Protein AF-C3ZUY9-F1 (afdb_monomer_lite)

Secondary structure (DSSP, 8-state):
-TT---SSEEEEEETTEEEEEEPTTEETTTT-EE--GGGG---SSEEEEEETTEEEEEEPTTEESTTS-EEPPPPTT-EEETTEEEEEEEEEE-HHHHHHHHHHTT-EEPP--SHHHHHHHHHHHHTS--SS--EEEEEEEEETTEEEETT--------BPTT-S----SS-SS----EEEEESSSSTT-EEEE-TTS-EEEEEEEE-

Structure (mmCIF, N/CA/C/O backbone):
data_AF-C3ZUY9-F1
#
_entry.id   AF-C3ZUY9-F1
#
loop_
_atom_site.group_PDB
_atom_site.id
_atom_site.type_symbol
_atom_site.label_atom_id
_atom_site.label_alt_id
_atom_site.label_comp_id
_atom_site.label_asym_id
_atom_site.label_entity_id
_atom_site.label_seq_id
_atom_site.pdbx_PDB_ins_code
_atom_site.Cartn_x
_atom_site.Cartn_y
_atom_site.Cartn_z
_atom_site.occupancy
_atom_site.B_iso_or_equiv
_atom_site.auth_seq_id
_atom_site.auth_comp_id
_atom_site.auth_asym_id
_atom_site.auth_atom_id
_atom_site.pdbx_PDB_model_num
ATOM 1 N N . CYS A 1 1 ? -34.503 -1.588 47.953 1.00 90.50 1 CYS A N 1
ATOM 2 C CA . CYS A 1 1 ? -33.498 -2.469 47.314 1.00 90.50 1 CYS A CA 1
ATOM 3 C C . CYS A 1 1 ? -33.694 -3.975 47.521 1.00 90.50 1 CYS A C 1
ATOM 5 O O . CYS A 1 1 ? -33.141 -4.729 46.731 1.00 90.50 1 CYS A O 1
ATOM 7 N N . ALA A 1 2 ? -34.483 -4.447 48.500 1.00 90.06 2 ALA A N 1
ATOM 8 C CA . ALA A 1 2 ? -34.654 -5.886 48.776 1.00 90.06 2 ALA A CA 1
ATOM 9 C C . ALA A 1 2 ? -35.090 -6.743 47.562 1.00 90.06 2 ALA A C 1
ATOM 11 O O . ALA A 1 2 ? -34.698 -7.898 47.458 1.00 90.06 2 ALA A O 1
ATOM 12 N N . ARG A 1 3 ? -35.847 -6.167 46.614 1.00 92.88 3 ARG A N 1
ATOM 13 C CA . ARG A 1 3 ? -36.300 -6.841 45.380 1.00 92.88 3 ARG A CA 1
ATOM 14 C C . ARG A 1 3 ? -35.330 -6.749 44.189 1.00 92.88 3 ARG A C 1
ATOM 16 O O . ARG A 1 3 ? -35.722 -7.106 43.090 1.00 92.88 3 ARG A O 1
ATOM 23 N N . LYS A 1 4 ? -34.100 -6.251 44.385 1.00 93.69 4 LYS A N 1
ATOM 24 C CA . LYS A 1 4 ? -33.078 -6.056 43.330 1.00 93.69 4 LYS A CA 1
ATOM 25 C C . LYS A 1 4 ? -33.623 -5.371 42.050 1.00 93.69 4 LYS A C 1
ATOM 27 O O . LYS A 1 4 ? -33.529 -5.940 40.971 1.00 93.69 4 LYS A O 1
ATOM 32 N N . PRO A 1 5 ? -34.207 -4.161 42.156 1.00 94.62 5 PRO A N 1
ATOM 33 C CA . PRO A 1 5 ? -34.867 -3.510 41.020 1.00 94.62 5 PRO A CA 1
ATOM 34 C C . PRO A 1 5 ? -33.907 -2.991 39.934 1.00 94.62 5 PRO A C 1
ATOM 36 O O . PRO A 1 5 ? -34.344 -2.768 38.812 1.00 94.62 5 PRO A O 1
ATOM 39 N N . CYS A 1 6 ? -32.625 -2.780 40.252 1.00 96.94 6 CYS A N 1
ATOM 40 C CA . CYS A 1 6 ? -31.623 -2.306 39.297 1.00 96.94 6 CYS A CA 1
ATOM 41 C C . CYS A 1 6 ? -31.016 -3.496 38.545 1.00 96.94 6 CYS A C 1
ATOM 43 O O . CYS A 1 6 ? -30.492 -4.398 39.199 1.00 96.94 6 CYS A O 1
ATOM 45 N N . GLN A 1 7 ? -31.077 -3.489 37.211 1.00 96.06 7 GLN A N 1
ATOM 46 C CA . GLN A 1 7 ? -30.518 -4.557 36.373 1.00 96.06 7 GLN A CA 1
ATOM 47 C C . GLN A 1 7 ? -29.002 -4.399 36.202 1.00 96.06 7 GLN A C 1
ATOM 49 O O . GLN A 1 7 ? -28.256 -5.279 36.622 1.00 96.06 7 GLN A O 1
ATOM 54 N N . HIS A 1 8 ? -28.556 -3.250 35.685 1.00 96.00 8 HIS A N 1
ATOM 55 C CA . HIS A 1 8 ? -27.138 -2.920 35.483 1.00 96.00 8 HIS A CA 1
ATOM 56 C C . HIS A 1 8 ? -26.725 -1.718 36.336 1.00 96.00 8 HIS A C 1
ATOM 58 O O . HIS A 1 8 ? -26.476 -0.612 35.851 1.00 96.00 8 HIS A O 1
ATOM 64 N N . GLY A 1 9 ? -26.762 -1.884 37.659 1.00 95.88 9 GLY A N 1
ATOM 65 C CA . GLY A 1 9 ? -26.479 -0.778 38.563 1.00 95.88 9 GLY A CA 1
ATOM 66 C C . GLY A 1 9 ? -26.592 -1.106 40.041 1.00 95.88 9 GLY A C 1
ATOM 67 O O . GLY A 1 9 ? -27.169 -2.111 40.464 1.00 95.88 9 GLY A O 1
ATOM 68 N N . ARG A 1 10 ? -26.083 -0.188 40.861 1.00 97.06 10 ARG A N 1
ATOM 69 C CA . ARG A 1 10 ? -26.173 -0.279 42.316 1.00 97.06 10 ARG A CA 1
ATOM 70 C C . ARG A 1 10 ? -27.472 0.344 42.811 1.00 97.06 10 ARG A C 1
ATOM 72 O O . ARG A 1 10 ? -27.738 1.519 42.574 1.00 97.06 10 ARG A O 1
ATOM 79 N N . CYS A 1 11 ? -28.244 -0.425 43.574 1.00 96.81 11 CYS A N 1
ATOM 80 C CA . CYS A 1 11 ? -29.435 0.081 44.248 1.00 96.81 11 CYS A CA 1
ATOM 81 C C . CYS A 1 11 ? -29.082 0.818 45.546 1.00 96.81 11 CYS A C 1
ATOM 83 O O . CYS A 1 11 ? -28.326 0.306 46.375 1.00 96.81 11 CYS A O 1
ATOM 85 N N . VAL A 1 12 ? -29.694 1.983 45.753 1.00 96.12 12 VAL A N 1
ATOM 86 C CA . VAL A 1 12 ? -29.623 2.779 46.982 1.00 96.12 12 VAL A CA 1
ATOM 87 C C . VAL A 1 12 ? -31.044 2.984 47.513 1.00 96.12 12 VAL A C 1
ATOM 89 O O . VAL A 1 12 ? -31.928 3.404 46.766 1.00 96.12 12 VAL A O 1
ATOM 92 N N . ASN A 1 13 ? -31.294 2.649 48.785 1.00 95.94 13 ASN A N 1
ATOM 93 C CA . ASN A 1 13 ? -32.589 2.934 49.417 1.00 95.94 13 ASN A CA 1
ATOM 94 C C . ASN A 1 13 ? -32.729 4.449 49.619 1.00 95.94 13 ASN A C 1
ATOM 96 O O . ASN A 1 13 ? -31.761 5.111 49.987 1.00 95.94 13 ASN A O 1
ATOM 100 N N . GLN A 1 14 ? -33.927 4.975 49.397 1.00 93.44 14 GLN A N 1
ATOM 101 C CA . GLN A 1 14 ? -34.283 6.362 49.689 1.00 93.44 14 GLN A CA 1
ATOM 102 C C . GLN A 1 14 ? -35.563 6.379 50.526 1.00 93.44 14 GLN A C 1
ATOM 104 O O . GLN A 1 14 ? -36.309 5.395 50.519 1.00 93.44 14 GLN A O 1
ATOM 109 N N . ASP A 1 15 ? -35.836 7.478 51.226 1.00 91.69 15 ASP A N 1
ATOM 110 C CA . ASP A 1 15 ? -37.110 7.627 51.929 1.00 91.69 15 ASP A CA 1
ATOM 111 C C . ASP A 1 15 ? -38.268 7.529 50.932 1.00 91.69 15 ASP A C 1
ATOM 113 O O . ASP A 1 15 ? -38.326 8.245 49.934 1.00 91.69 15 ASP A O 1
ATOM 117 N N . GLY A 1 16 ? -39.157 6.565 51.170 1.00 87.94 16 GLY A N 1
ATOM 118 C CA . GLY A 1 16 ? -40.283 6.271 50.285 1.00 87.94 16 GLY A CA 1
ATOM 119 C C . GLY A 1 16 ? -39.934 5.529 48.987 1.00 87.94 16 GLY A C 1
ATOM 120 O O . GLY A 1 16 ? -40.825 5.338 48.162 1.00 87.94 16 GLY A O 1
ATOM 121 N N . GLY A 1 17 ? -38.693 5.068 48.775 1.00 92.81 17 GLY A N 1
ATOM 122 C CA . GLY A 1 17 ? -38.356 4.385 47.524 1.00 92.81 17 GLY A CA 1
ATOM 123 C C . GLY A 1 17 ? -36.919 3.888 47.372 1.00 92.81 17 GLY A C 1
ATOM 124 O O . GLY A 1 17 ? -36.267 3.405 48.300 1.00 92.81 17 GLY A O 1
ATOM 125 N N . TYR A 1 18 ? -36.438 3.930 46.133 1.00 94.88 18 TYR A N 1
ATOM 126 C CA . TYR A 1 18 ? -35.080 3.548 45.770 1.00 94.88 18 TYR A CA 1
ATOM 127 C C . TYR A 1 18 ? -34.599 4.376 44.586 1.00 94.88 18 TYR A C 1
ATOM 129 O O . TYR A 1 18 ? -35.391 4.867 43.784 1.00 94.88 18 TYR A O 1
ATOM 137 N N . ARG A 1 19 ? -33.280 4.453 44.448 1.00 95.75 19 ARG A N 1
ATOM 138 C CA . ARG A 1 19 ? -32.609 4.989 43.272 1.00 95.75 19 ARG A CA 1
ATOM 139 C C . ARG A 1 19 ? -31.572 3.988 42.791 1.00 95.75 19 ARG A C 1
ATOM 141 O O . ARG A 1 19 ? -30.865 3.393 43.605 1.00 95.75 19 ARG A O 1
ATOM 148 N N . CYS A 1 20 ? -31.470 3.827 41.480 1.00 97.44 20 CYS A N 1
ATOM 149 C CA . CYS A 1 20 ? -30.376 3.092 40.868 1.00 97.44 20 CYS A CA 1
ATOM 150 C C . CYS A 1 20 ? -29.268 4.059 40.437 1.00 97.44 20 CYS A C 1
ATOM 152 O O . CYS A 1 20 ? -29.533 5.096 39.828 1.00 97.44 20 CYS A O 1
ATOM 154 N N . THR A 1 21 ? -28.025 3.716 40.760 1.00 97.38 21 THR A N 1
ATOM 155 C CA . THR A 1 21 ? -26.832 4.310 40.154 1.00 97.38 21 THR A CA 1
ATOM 156 C C . THR A 1 21 ? -26.364 3.350 39.072 1.00 97.38 21 THR A C 1
ATOM 158 O O . THR A 1 21 ? -25.853 2.276 39.399 1.00 97.38 21 THR A O 1
ATOM 161 N N . CYS A 1 22 ? -26.603 3.702 37.811 1.00 97.62 22 CYS A N 1
ATOM 162 C CA . CYS A 1 22 ? -26.312 2.824 36.681 1.00 97.62 22 CYS A CA 1
ATOM 163 C C . CYS A 1 22 ? -24.814 2.642 36.463 1.00 97.62 22 CYS A C 1
ATOM 165 O O . CYS A 1 22 ? -24.019 3.556 36.698 1.00 97.62 22 CYS A O 1
ATOM 167 N N . GLU A 1 23 ? -24.447 1.441 36.032 1.00 97.44 23 GLU A N 1
ATOM 168 C CA . GLU A 1 23 ? -23.121 1.148 35.503 1.00 97.44 23 GLU A CA 1
ATOM 169 C C . GLU A 1 23 ? -22.887 1.936 34.199 1.00 97.44 23 GLU A C 1
ATOM 171 O O . GLU A 1 23 ? -23.852 2.347 33.543 1.00 97.44 23 GLU A O 1
ATOM 176 N N . PRO A 1 24 ? -21.623 2.187 33.807 1.00 95.94 24 PRO A N 1
ATOM 177 C CA . PRO A 1 24 ? -21.321 2.785 32.509 1.00 95.94 24 PRO A CA 1
ATOM 178 C C . PRO A 1 24 ? -22.004 2.019 31.368 1.00 95.94 24 PRO A C 1
ATOM 180 O O . PRO A 1 24 ? -22.027 0.792 31.383 1.00 95.94 24 PRO A O 1
ATOM 183 N N . GLY A 1 25 ? -22.561 2.750 30.401 1.00 96.06 25 GLY A N 1
ATOM 184 C CA . GLY A 1 25 ? -23.295 2.173 29.268 1.00 96.06 25 GLY A CA 1
ATOM 185 C C . GLY A 1 25 ? -24.787 1.933 29.519 1.00 96.06 25 GLY A C 1
ATOM 186 O O . GLY A 1 25 ? -25.509 1.606 28.589 1.00 96.06 25 GLY A O 1
ATOM 187 N N . TRP A 1 26 ? -25.292 2.166 30.738 1.00 97.88 26 TRP A N 1
ATOM 188 C CA . TRP A 1 26 ? -26.705 1.949 31.069 1.00 97.88 26 TRP A CA 1
ATOM 189 C C . TRP A 1 26 ? -27.402 3.210 31.573 1.00 97.88 26 TRP A C 1
ATOM 191 O O . TRP A 1 26 ? -26.819 4.068 32.238 1.00 97.88 26 TRP A O 1
ATOM 201 N N . THR A 1 27 ? -28.694 3.308 31.279 1.00 96.81 27 THR A N 1
ATOM 202 C CA . THR A 1 27 ? -29.556 4.425 31.663 1.00 96.81 27 THR A CA 1
ATOM 203 C C . THR A 1 27 ? -30.970 3.960 32.040 1.00 96.81 27 THR A C 1
ATOM 205 O O . THR A 1 27 ? -31.297 2.768 32.051 1.00 96.81 27 THR A O 1
ATOM 208 N N . GLY A 1 28 ? -31.816 4.920 32.407 1.00 96.38 28 GLY A N 1
ATOM 209 C CA . GLY A 1 28 ? -33.182 4.699 32.870 1.00 96.38 28 GLY A CA 1
ATOM 210 C C . GLY A 1 28 ? -33.280 4.443 34.376 1.00 96.38 28 GLY A C 1
ATOM 211 O O . GLY A 1 28 ? -32.291 4.212 35.069 1.00 96.38 28 GLY A O 1
ATOM 212 N N . GLN A 1 29 ? -34.508 4.473 34.901 1.00 95.38 29 GLN A N 1
ATOM 213 C CA . GLN A 1 29 ? -34.776 4.374 36.344 1.00 95.38 29 GLN A CA 1
ATOM 214 C C . GLN A 1 29 ? -34.228 3.084 36.981 1.00 95.38 29 GLN A C 1
ATOM 216 O O . GLN A 1 29 ? -33.766 3.112 38.120 1.00 95.38 29 GLN A O 1
ATOM 221 N N . ASN A 1 30 ? -34.258 1.980 36.229 1.00 96.94 30 ASN A N 1
ATOM 222 C CA . ASN A 1 30 ? -33.835 0.650 36.675 1.00 96.94 30 ASN A CA 1
ATOM 223 C C . ASN A 1 30 ? -32.517 0.191 36.038 1.00 96.94 30 ASN A C 1
ATOM 225 O O . ASN A 1 30 ? -32.136 -0.967 36.210 1.00 96.94 30 ASN A O 1
ATOM 229 N N . CYS A 1 31 ? -31.827 1.073 35.304 1.00 97.12 31 CYS A N 1
ATOM 230 C CA . CYS A 1 31 ? -30.613 0.737 34.554 1.00 97.12 31 CYS A CA 1
ATOM 231 C C . CYS A 1 31 ? -30.820 -0.459 33.614 1.00 97.12 31 CYS A C 1
ATOM 233 O O . CYS A 1 31 ? -30.038 -1.403 33.616 1.00 97.12 31 CYS A O 1
ATOM 235 N N . SER A 1 32 ? -31.943 -0.443 32.894 1.00 96.69 32 SER A N 1
ATOM 236 C CA . SER A 1 32 ? -32.363 -1.494 31.958 1.00 96.69 32 SER A CA 1
ATOM 237 C C . SER A 1 32 ? -32.329 -1.027 30.503 1.00 96.69 32 SER A C 1
ATOM 239 O O . SER A 1 32 ? -32.720 -1.770 29.611 1.00 96.69 32 SER A O 1
ATOM 241 N N . GLN A 1 33 ? -31.963 0.234 30.264 1.00 96.81 33 GLN A N 1
ATOM 242 C CA . GLN A 1 33 ? -31.868 0.811 28.930 1.00 96.81 33 GLN A CA 1
ATOM 243 C C . GLN A 1 33 ? -30.396 0.944 28.572 1.00 96.81 33 GLN A C 1
ATOM 245 O O . GLN A 1 33 ? -29.645 1.579 29.312 1.00 96.81 33 GLN A O 1
ATOM 250 N N . ASP A 1 34 ? -30.009 0.346 27.456 1.00 97.62 34 ASP A N 1
ATOM 251 C CA . ASP A 1 34 ? -28.679 0.503 26.884 1.00 97.62 34 ASP A CA 1
ATOM 252 C C . ASP A 1 34 ? -28.494 1.933 26.357 1.00 97.62 34 ASP A C 1
ATOM 254 O O . ASP A 1 34 ? -29.434 2.546 25.836 1.00 97.62 34 ASP A O 1
ATOM 258 N N . ILE A 1 35 ? -27.299 2.491 26.525 1.00 97.69 35 ILE A N 1
ATOM 259 C CA . ILE A 1 35 ? -26.937 3.771 25.920 1.00 97.69 35 ILE A CA 1
ATOM 260 C C . ILE A 1 35 ? -26.545 3.509 24.465 1.00 97.69 35 ILE A C 1
ATOM 262 O O . ILE A 1 35 ? -25.824 2.577 24.160 1.00 97.69 35 ILE A O 1
ATOM 266 N N . GLU A 1 36 ? -26.980 4.365 23.543 1.00 97.06 36 GLU A N 1
ATOM 267 C CA . GLU A 1 36 ? -26.520 4.293 22.154 1.00 97.06 36 GLU A CA 1
ATOM 268 C C . GLU A 1 36 ? -25.200 5.071 21.994 1.00 97.06 36 GLU A C 1
ATOM 270 O O . GLU A 1 36 ? -25.185 6.216 21.526 1.00 97.06 36 GLU A O 1
ATOM 275 N N . GLU A 1 37 ? -24.062 4.503 22.414 1.00 97.38 37 GLU A N 1
ATOM 276 C CA . GLU A 1 37 ? -22.770 5.200 22.343 1.00 97.38 37 GLU A CA 1
ATOM 277 C C . GLU A 1 37 ? -22.389 5.577 20.911 1.00 97.38 37 GLU A C 1
ATOM 279 O O . GLU A 1 37 ? -21.766 6.623 20.687 1.00 97.38 37 GLU A O 1
ATOM 284 N N . CYS A 1 38 ? -22.800 4.776 19.925 1.00 97.44 38 CYS A N 1
ATOM 285 C CA . CYS A 1 38 ? -22.515 5.060 18.522 1.00 97.44 38 CYS A CA 1
ATOM 286 C C . CYS A 1 38 ? -23.148 6.359 18.005 1.00 97.44 38 CYS A C 1
ATOM 288 O O . CYS A 1 38 ? -22.612 6.941 17.056 1.00 97.44 38 CYS A O 1
ATOM 290 N N . ALA A 1 39 ? -24.194 6.885 18.653 1.00 97.06 39 ALA A N 1
ATOM 291 C CA . ALA A 1 39 ? -24.783 8.179 18.303 1.00 97.06 39 ALA A CA 1
ATOM 292 C C . ALA A 1 39 ? -23.775 9.339 18.430 1.00 97.06 39 ALA A C 1
ATOM 294 O O . ALA A 1 39 ? -23.880 10.348 17.730 1.00 97.06 39 ALA A O 1
ATOM 295 N N . ARG A 1 40 ? -22.747 9.182 19.279 1.00 95.44 40 ARG A N 1
ATOM 296 C CA . ARG A 1 40 ? -21.670 10.169 19.469 1.00 95.44 40 ARG A CA 1
ATOM 297 C C . ARG A 1 40 ? -20.496 10.008 18.504 1.00 95.44 40 ARG A C 1
ATOM 299 O O . ARG A 1 40 ? -19.550 10.783 18.596 1.00 95.44 40 ARG A O 1
ATOM 306 N N . LYS A 1 41 ? -20.546 9.029 17.592 1.00 96.12 41 LYS A N 1
ATOM 307 C CA . LYS A 1 41 ? -19.475 8.709 16.630 1.00 96.12 41 LYS A CA 1
ATOM 308 C C . LYS A 1 41 ? -18.092 8.567 17.301 1.00 96.12 41 LYS A C 1
ATOM 310 O O . LYS A 1 41 ? -17.163 9.291 16.953 1.00 96.12 41 LYS A O 1
ATOM 315 N N . PRO A 1 42 ? -17.937 7.645 18.270 1.00 96.56 42 PRO A N 1
ATOM 316 C CA . PRO A 1 42 ? -16.701 7.525 19.046 1.00 96.56 42 PRO A CA 1
ATOM 317 C C . PRO A 1 42 ? -15.505 6.990 18.237 1.00 96.56 42 PRO A C 1
ATOM 319 O O . PRO A 1 42 ? -14.361 7.234 18.610 1.00 96.56 42 PRO A O 1
ATOM 322 N N . CYS A 1 43 ? -15.746 6.260 17.144 1.00 97.62 43 CYS A N 1
ATOM 323 C CA . CYS A 1 43 ? -14.697 5.714 16.282 1.00 97.62 43 CYS A CA 1
ATOM 324 C C . CYS A 1 43 ? -14.164 6.786 15.322 1.00 97.62 43 CYS A C 1
ATOM 326 O O . CYS A 1 43 ? -14.951 7.397 14.604 1.00 97.62 43 CYS A O 1
ATOM 328 N N . GLN A 1 44 ? -12.843 6.975 15.269 1.00 96.19 44 GLN A N 1
ATOM 329 C CA . GLN A 1 44 ? -12.216 7.970 14.388 1.00 96.19 44 GLN A CA 1
ATOM 330 C C . GLN A 1 44 ? -12.080 7.469 12.944 1.00 96.19 44 GLN A C 1
ATOM 332 O O . GLN A 1 44 ? -12.579 8.111 12.027 1.00 96.19 44 GLN A O 1
ATOM 337 N N . HIS A 1 45 ? -11.447 6.307 12.754 1.00 95.06 45 HIS A N 1
ATOM 338 C CA . HIS A 1 45 ? -11.222 5.682 11.441 1.00 95.06 45 HIS A CA 1
ATOM 339 C C . HIS A 1 45 ? -11.817 4.272 11.417 1.00 95.06 45 HIS A C 1
ATOM 341 O O . HIS A 1 45 ? -11.109 3.259 11.417 1.00 95.06 45 HIS A O 1
ATOM 347 N N . GLY A 1 46 ? -13.139 4.187 11.537 1.00 96.00 46 GLY A N 1
ATOM 348 C CA . GLY A 1 46 ? -13.820 2.906 11.661 1.00 96.00 46 GLY A CA 1
ATOM 349 C C . GLY A 1 46 ? -15.326 3.012 11.814 1.00 96.00 46 GLY A C 1
ATOM 350 O O . GLY A 1 46 ? -15.889 4.072 12.081 1.00 96.00 46 GLY A O 1
ATOM 351 N N . ARG A 1 47 ? -15.982 1.858 11.699 1.00 97.44 47 ARG A N 1
ATOM 352 C CA . ARG A 1 47 ? -17.424 1.719 11.902 1.00 97.44 47 ARG A CA 1
ATOM 353 C C . ARG A 1 47 ? -17.727 1.393 13.360 1.00 97.44 47 ARG A C 1
ATOM 355 O O . ARG A 1 47 ? -17.220 0.402 13.886 1.00 97.44 47 ARG A O 1
ATOM 362 N N . CYS A 1 48 ? -18.592 2.186 13.984 1.00 97.94 48 CYS A N 1
ATOM 363 C CA . CYS A 1 48 ? -19.108 1.901 15.321 1.00 97.94 48 CYS A CA 1
ATOM 364 C C . CYS A 1 48 ? -20.203 0.831 15.274 1.00 97.94 48 CYS A C 1
ATOM 366 O O . CYS A 1 48 ? -21.046 0.839 14.374 1.00 97.94 48 CYS A O 1
ATOM 368 N N . VAL A 1 49 ? -20.193 -0.078 16.245 1.00 97.62 49 VAL A N 1
ATOM 369 C CA . VAL A 1 49 ? -21.258 -1.056 16.478 1.00 97.62 49 VAL A CA 1
ATOM 370 C C . VAL A 1 49 ? -21.652 -0.996 17.952 1.00 97.62 49 VAL A C 1
ATOM 372 O O . VAL A 1 49 ? -20.818 -1.297 18.809 1.00 97.62 49 VAL A O 1
ATOM 375 N N . ASN A 1 50 ? -22.908 -0.629 18.227 1.00 96.94 50 ASN A N 1
ATOM 376 C CA . ASN A 1 50 ? -23.453 -0.603 19.587 1.00 96.94 50 ASN A CA 1
ATOM 377 C C . ASN A 1 50 ? -23.554 -2.025 20.135 1.00 96.94 50 ASN A C 1
ATOM 379 O O . ASN A 1 50 ? -23.815 -2.974 19.381 1.00 96.94 50 ASN A O 1
ATOM 383 N N . LYS A 1 51 ? -23.322 -2.170 21.432 1.00 96.56 51 LYS A N 1
ATOM 384 C CA . LYS A 1 51 ? -23.389 -3.421 22.181 1.00 96.56 51 LYS A CA 1
ATOM 385 C C . LYS A 1 51 ? -24.005 -3.124 23.541 1.00 96.56 51 LYS A C 1
ATOM 387 O O . LYS A 1 51 ? -23.790 -2.053 24.072 1.00 96.56 51 LYS A O 1
ATOM 392 N N . ASP A 1 52 ? -24.683 -4.096 24.129 1.00 95.38 52 ASP A N 1
ATOM 393 C CA . ASP A 1 52 ? -25.235 -3.920 25.471 1.00 95.38 52 ASP A CA 1
ATOM 394 C C . ASP A 1 52 ? -24.128 -3.520 26.468 1.00 95.38 52 ASP A C 1
ATOM 396 O O . ASP A 1 52 ? -23.145 -4.247 26.661 1.00 95.38 52 ASP A O 1
ATOM 400 N N . GLY A 1 53 ? -24.280 -2.347 27.078 1.00 92.94 53 GLY A N 1
ATOM 401 C CA . GLY A 1 53 ? -23.333 -1.726 27.997 1.00 92.94 53 GLY A CA 1
ATOM 402 C C . GLY A 1 53 ? -22.113 -1.073 27.338 1.00 92.94 53 GLY A C 1
ATOM 403 O O . GLY A 1 53 ? -21.141 -0.791 28.046 1.00 92.94 53 GLY A O 1
ATOM 404 N N . GLY A 1 54 ? -22.097 -0.861 26.016 1.00 95.94 54 GLY A N 1
ATOM 405 C CA . GLY A 1 54 ? -20.985 -0.187 25.350 1.00 95.94 54 GLY A CA 1
ATOM 406 C C . GLY A 1 54 ? -20.946 -0.269 23.820 1.00 95.94 54 GLY A C 1
ATOM 407 O O . GLY A 1 54 ? -21.925 -0.405 23.100 1.00 95.94 54 GLY A O 1
ATOM 408 N N . TYR A 1 55 ? -19.738 -0.201 23.262 1.00 97.12 55 TYR A N 1
ATOM 409 C CA . TYR A 1 55 ? -19.556 -0.238 21.812 1.00 97.12 55 TYR A CA 1
ATOM 410 C C . TYR A 1 55 ? -18.232 -0.874 21.417 1.00 97.12 55 TYR A C 1
ATOM 412 O O . TYR A 1 55 ? -17.273 -0.927 22.191 1.00 97.12 55 TYR A O 1
ATOM 420 N N . ILE A 1 56 ? -18.169 -1.314 20.163 1.00 97.44 56 ILE A N 1
ATOM 421 C CA . ILE A 1 56 ? -16.926 -1.726 19.517 1.00 97.44 56 ILE A CA 1
ATOM 422 C C . ILE A 1 56 ? -16.717 -0.930 18.231 1.00 97.44 56 ILE A C 1
ATOM 424 O O . ILE A 1 56 ? -17.656 -0.686 17.469 1.00 97.44 56 ILE A O 1
ATOM 428 N N . CYS A 1 57 ? -15.470 -0.555 17.965 1.00 98.00 57 CYS A N 1
ATOM 429 C CA . CYS A 1 57 ? -15.076 0.016 16.686 1.00 98.00 57 CYS A CA 1
ATOM 430 C C . CYS A 1 57 ? -14.464 -1.064 15.794 1.00 98.00 57 CYS A C 1
ATOM 432 O O . CYS A 1 57 ? -13.509 -1.739 16.172 1.00 98.00 57 CYS A O 1
ATOM 434 N N . THR A 1 58 ? -14.999 -1.206 14.584 1.00 97.12 58 THR A N 1
ATOM 435 C CA . THR A 1 58 ? -14.370 -1.988 13.515 1.00 97.12 58 THR A CA 1
ATOM 436 C C . THR A 1 58 ? -13.500 -1.044 12.694 1.00 97.12 58 THR A C 1
ATOM 438 O O . THR A 1 58 ? -14.031 -0.240 11.928 1.00 97.12 58 THR A O 1
ATOM 441 N N . CYS A 1 59 ? -12.183 -1.098 12.893 1.00 95.88 59 CYS A N 1
ATOM 442 C CA . CYS A 1 59 ? -11.261 -0.159 12.258 1.00 95.88 59 CYS A CA 1
ATOM 443 C C . CYS A 1 59 ? -11.131 -0.378 10.754 1.00 95.88 59 CYS A C 1
ATOM 445 O O . CYS A 1 59 ? -11.108 -1.512 10.273 1.00 95.88 59 CYS A O 1
ATOM 447 N N . GLU A 1 60 ? -11.004 0.728 10.029 1.00 94.25 60 GLU A N 1
ATOM 448 C CA . GLU A 1 60 ? -10.625 0.731 8.623 1.00 94.25 60 GLU A CA 1
ATOM 449 C C . GLU A 1 60 ? -9.208 0.156 8.437 1.00 94.25 60 GLU A C 1
ATOM 451 O O . GLU A 1 60 ? -8.390 0.178 9.370 1.00 94.25 60 GLU A O 1
ATOM 456 N N . PRO A 1 61 ? -8.876 -0.357 7.235 1.00 89.31 61 PRO A N 1
ATOM 457 C CA . PRO A 1 61 ? -7.522 -0.805 6.931 1.00 89.31 61 PRO A CA 1
ATOM 458 C C . PRO A 1 61 ? -6.482 0.271 7.272 1.00 89.31 61 PRO A C 1
ATOM 460 O O . PRO A 1 61 ? -6.689 1.452 7.006 1.00 89.31 61 PRO A O 1
ATOM 463 N N . GLY A 1 62 ? -5.358 -0.133 7.868 1.00 88.56 62 GLY A N 1
ATOM 464 C CA . GLY A 1 62 ? -4.302 0.794 8.295 1.00 88.56 62 GLY A CA 1
ATOM 465 C C . GLY A 1 62 ? -4.503 1.447 9.672 1.00 88.56 62 GLY A C 1
ATOM 466 O O . GLY A 1 62 ? -3.592 2.154 10.120 1.00 88.56 62 GLY A O 1
ATOM 467 N N . TRP A 1 63 ? -5.611 1.168 10.373 1.00 92.62 63 TRP A N 1
ATOM 468 C CA . TRP A 1 63 ? -5.911 1.684 11.718 1.00 92.62 63 TRP A CA 1
ATOM 469 C C . TRP A 1 63 ? -6.139 0.576 12.761 1.00 92.62 63 TRP A C 1
ATOM 471 O O . TRP A 1 63 ? -6.434 -0.581 12.446 1.00 92.62 63 TRP A O 1
ATOM 481 N N . THR A 1 64 ? -5.914 0.915 14.029 1.00 93.38 64 THR A N 1
ATOM 482 C CA . THR A 1 64 ? -6.042 0.035 15.197 1.00 93.38 64 THR A CA 1
ATOM 483 C C . THR A 1 64 ? -6.330 0.842 16.472 1.00 93.38 64 THR A C 1
ATOM 485 O O . THR A 1 64 ? -6.403 2.075 16.453 1.00 93.38 64 THR A O 1
ATOM 488 N N . GLY A 1 65 ? -6.501 0.139 17.590 1.00 94.81 65 GLY A N 1
ATOM 489 C CA . GLY A 1 65 ? -6.879 0.694 18.887 1.00 94.81 65 GLY A CA 1
ATOM 490 C C . GLY A 1 65 ? -8.394 0.713 19.099 1.00 94.81 65 GLY A C 1
ATOM 491 O O . GLY A 1 65 ? -9.170 0.577 18.157 1.00 94.81 65 GLY A O 1
ATOM 492 N N . GLN A 1 66 ? -8.819 0.901 20.351 1.00 94.94 66 GLN A N 1
ATOM 493 C CA . GLN A 1 66 ? -10.227 0.785 20.763 1.00 94.94 66 GLN A CA 1
ATOM 494 C C . GLN A 1 66 ? -11.174 1.712 19.986 1.00 94.94 66 GLN A C 1
ATOM 496 O O . GLN A 1 66 ? -12.306 1.333 19.706 1.00 94.94 66 GLN A O 1
ATOM 501 N N . ILE A 1 67 ? -10.696 2.902 19.616 1.00 96.38 67 ILE A N 1
ATOM 502 C CA . ILE A 1 67 ? -11.453 3.904 18.851 1.00 96.38 67 ILE A CA 1
ATOM 503 C C . ILE A 1 67 ? -10.875 4.155 17.451 1.00 96.38 67 ILE A C 1
ATOM 505 O O . ILE A 1 67 ? -11.215 5.145 16.807 1.00 96.38 67 ILE A O 1
ATOM 509 N N . CYS A 1 68 ? -9.984 3.278 16.976 1.00 96.12 68 CYS A N 1
ATOM 510 C CA . CYS A 1 68 ? -9.333 3.394 15.667 1.00 96.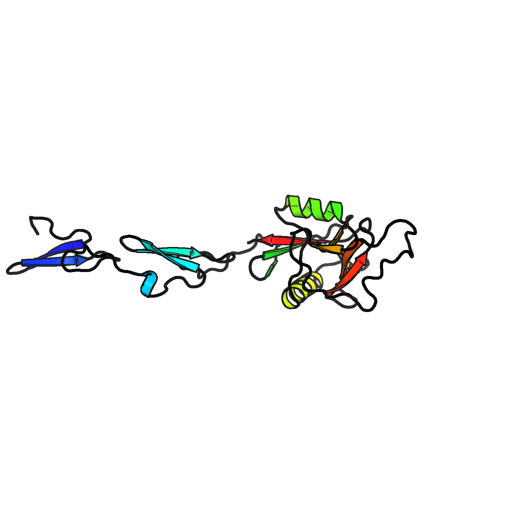12 68 CYS A CA 1
ATOM 511 C C . CYS A 1 68 ? -8.546 4.703 15.472 1.00 96.12 68 CYS A C 1
ATOM 513 O O . CYS A 1 68 ? -8.557 5.301 14.397 1.00 96.12 68 CYS A O 1
ATOM 515 N N . SER A 1 69 ? -7.873 5.163 16.529 1.00 94.94 69 SER A N 1
ATOM 516 C CA . SER A 1 69 ? -7.046 6.378 16.523 1.00 94.94 69 SER A CA 1
ATOM 517 C C . SER A 1 69 ? -5.566 6.107 16.247 1.00 94.94 69 SER A C 1
ATOM 519 O O . SER A 1 69 ? -4.796 7.039 16.031 1.00 94.94 69 SER A O 1
ATOM 521 N N . GLN A 1 70 ? -5.139 4.841 16.259 1.00 91.31 70 GLN A N 1
ATOM 522 C CA . GLN A 1 70 ? -3.738 4.474 16.086 1.00 91.31 70 GLN A CA 1
ATOM 523 C C . GLN A 1 70 ? -3.500 3.951 14.679 1.00 91.31 70 GLN A C 1
ATOM 525 O O . GLN A 1 70 ? -4.125 2.991 14.236 1.00 91.31 70 GLN A O 1
ATOM 530 N N . ALA A 1 71 ? -2.554 4.556 13.978 1.00 87.31 71 ALA A N 1
ATOM 531 C CA . ALA A 1 71 ? -2.148 4.093 12.667 1.00 87.31 71 ALA A CA 1
ATOM 532 C C . ALA A 1 71 ? -1.330 2.788 12.829 1.00 87.31 71 ALA A C 1
ATOM 534 O O . ALA A 1 71 ? -0.334 2.764 13.556 1.00 87.31 71 ALA A O 1
ATOM 535 N N . ARG A 1 72 ? -1.727 1.693 12.163 1.00 89.62 72 ARG A N 1
ATOM 536 C CA . ARG A 1 72 ? -0.985 0.416 12.183 1.00 89.62 72 ARG A CA 1
ATOM 537 C C . ARG A 1 72 ? 0.419 0.572 11.583 1.00 89.62 72 ARG A C 1
ATOM 539 O O . ARG A 1 72 ? 0.607 1.265 10.590 1.00 89.62 72 ARG A O 1
ATOM 546 N N . GLN A 1 73 ? 1.418 -0.075 12.161 1.00 90.88 73 GLN A N 1
ATOM 547 C CA . GLN A 1 73 ? 2.811 0.128 11.756 1.00 90.88 73 GLN A CA 1
ATOM 548 C C . GLN A 1 73 ? 3.323 -1.005 10.870 1.00 90.88 73 GLN A C 1
ATOM 550 O O . GLN A 1 73 ? 2.911 -2.155 11.010 1.00 90.88 73 GLN A O 1
ATOM 555 N N . CYS A 1 74 ? 4.246 -0.672 9.971 1.00 93.88 74 CYS A N 1
ATOM 556 C CA . CYS A 1 74 ? 4.947 -1.662 9.165 1.00 93.88 74 CYS A CA 1
ATOM 557 C C . CYS A 1 74 ? 6.018 -2.394 9.985 1.00 93.88 74 CYS A C 1
ATOM 559 O O . CYS A 1 74 ? 6.552 -1.868 10.961 1.00 93.88 74 CYS A O 1
ATOM 561 N N . GLN A 1 75 ? 6.365 -3.612 9.560 1.00 92.56 75 GLN A N 1
ATOM 562 C CA . GLN A 1 75 ? 7.511 -4.339 10.113 1.00 92.56 75 GLN A CA 1
ATOM 563 C C . GLN A 1 75 ? 8.808 -3.535 9.929 1.00 92.56 75 GLN A C 1
ATOM 565 O O . GLN A 1 75 ? 8.946 -2.772 8.972 1.00 92.56 75 GLN A O 1
ATOM 570 N N . SER A 1 76 ? 9.788 -3.751 10.811 1.00 92.19 76 SER A N 1
ATOM 571 C CA . SER A 1 76 ? 11.086 -3.070 10.728 1.00 92.19 76 SER A CA 1
ATOM 572 C C . SER A 1 76 ? 11.713 -3.195 9.329 1.00 92.19 76 SER A C 1
ATOM 574 O O . SER A 1 76 ? 11.728 -4.269 8.719 1.00 92.19 76 SER A O 1
ATOM 576 N N . GLY A 1 77 ? 12.208 -2.073 8.803 1.00 90.94 77 GLY A N 1
ATOM 577 C CA . GLY A 1 77 ? 12.803 -1.980 7.469 1.00 90.94 77 GLY A CA 1
ATOM 578 C C . GLY A 1 77 ? 11.813 -1.814 6.308 1.00 90.94 77 GLY A C 1
ATOM 579 O O . GLY A 1 77 ? 12.266 -1.770 5.166 1.00 90.94 77 GLY A O 1
ATOM 580 N N . TRP A 1 78 ? 10.508 -1.707 6.574 1.00 95.12 78 TRP A N 1
ATOM 581 C CA . TRP A 1 78 ? 9.485 -1.346 5.588 1.00 95.12 78 TRP A CA 1
ATOM 582 C C . TRP A 1 78 ? 9.007 0.095 5.815 1.00 95.12 78 TRP A C 1
ATOM 584 O O . TRP A 1 78 ? 8.731 0.490 6.946 1.00 95.12 78 TRP A O 1
ATOM 594 N N . GLY A 1 79 ? 8.891 0.876 4.743 1.00 94.25 79 GLY A N 1
ATOM 595 C CA . GLY A 1 79 ? 8.311 2.218 4.768 1.00 94.25 79 GLY A CA 1
ATOM 596 C C . GLY A 1 79 ? 6.792 2.163 4.631 1.00 94.25 79 GLY A C 1
ATOM 597 O O . GLY A 1 79 ? 6.276 1.414 3.803 1.00 94.25 79 GLY A O 1
ATOM 598 N N . ARG A 1 80 ? 6.071 2.953 5.428 1.00 94.06 80 ARG A N 1
ATOM 599 C CA . ARG A 1 80 ? 4.613 3.069 5.337 1.00 94.06 80 ARG A CA 1
ATOM 600 C C . ARG A 1 80 ? 4.222 4.162 4.344 1.00 94.06 80 ARG A C 1
ATOM 602 O O . ARG A 1 80 ? 4.712 5.281 4.454 1.00 94.06 80 ARG A O 1
ATOM 609 N N . TYR A 1 81 ? 3.258 3.859 3.478 1.00 94.06 81 TYR A N 1
ATOM 610 C CA . TYR A 1 81 ? 2.499 4.863 2.735 1.00 94.06 81 TYR A CA 1
ATOM 611 C C . TYR A 1 81 ? 1.033 4.431 2.625 1.00 94.06 81 TYR A C 1
ATOM 613 O O . TYR A 1 81 ? 0.726 3.316 2.193 1.00 94.06 81 TYR A O 1
ATOM 621 N N . ASN A 1 82 ? 0.124 5.300 3.077 1.00 91.94 82 ASN A N 1
ATOM 622 C CA . ASN A 1 82 ? -1.292 4.988 3.283 1.00 91.94 82 ASN A CA 1
ATOM 623 C C . ASN A 1 82 ? -1.474 3.686 4.086 1.00 91.94 82 ASN A C 1
ATOM 625 O O . ASN A 1 82 ? -0.996 3.588 5.221 1.00 91.94 82 ASN A O 1
ATOM 629 N N . ASN A 1 83 ? -2.144 2.698 3.492 1.00 91.88 83 ASN A N 1
ATOM 630 C CA . ASN A 1 83 ? -2.487 1.416 4.111 1.00 91.88 83 ASN A CA 1
ATOM 631 C C . ASN A 1 83 ? -1.574 0.274 3.633 1.00 91.88 83 ASN A C 1
ATOM 633 O O . ASN A 1 83 ? -1.942 -0.895 3.735 1.00 91.88 83 ASN A O 1
ATOM 637 N N . HIS A 1 84 ? -0.399 0.614 3.096 1.00 95.44 84 HIS A N 1
ATOM 638 C CA . HIS A 1 84 ? 0.571 -0.335 2.564 1.00 95.44 84 HIS A CA 1
ATOM 639 C C . HIS A 1 84 ? 1.974 -0.107 3.138 1.00 95.44 84 HIS A C 1
ATOM 641 O O . HIS A 1 84 ? 2.358 0.998 3.533 1.00 95.44 84 HIS A O 1
ATOM 647 N N . CYS A 1 85 ? 2.746 -1.184 3.136 1.00 97.00 85 CYS A N 1
ATOM 648 C CA . CYS A 1 85 ? 4.158 -1.231 3.461 1.00 97.00 85 CYS A CA 1
ATOM 649 C C . CYS A 1 85 ? 4.974 -1.489 2.201 1.00 97.00 85 CYS A C 1
ATOM 651 O O . CYS A 1 85 ? 4.648 -2.394 1.432 1.00 97.00 85 CYS A O 1
ATOM 653 N N . TYR A 1 86 ? 6.078 -0.763 2.056 1.00 97.12 86 TYR A N 1
ATOM 654 C CA . TYR A 1 86 ? 6.982 -0.838 0.915 1.00 97.12 86 TYR A CA 1
ATOM 655 C C . TYR A 1 86 ? 8.398 -1.140 1.370 1.00 97.12 86 TYR A C 1
ATOM 657 O O . TYR A 1 86 ? 8.851 -0.635 2.400 1.00 97.12 86 TYR A O 1
ATOM 665 N N . LYS A 1 87 ? 9.126 -1.941 0.598 1.00 95.44 87 LYS A N 1
ATOM 666 C CA . LYS A 1 87 ? 10.537 -2.205 0.871 1.00 95.44 87 LYS A CA 1
ATOM 667 C C . LYS A 1 87 ? 11.312 -2.364 -0.421 1.00 95.44 87 LYS A C 1
ATOM 669 O O . LYS A 1 87 ? 10.987 -3.223 -1.236 1.00 95.44 87 LYS A O 1
ATOM 674 N N . LEU A 1 88 ? 12.349 -1.544 -0.569 1.00 93.25 88 LEU A N 1
ATOM 675 C CA . LEU A 1 88 ? 13.341 -1.711 -1.618 1.00 93.25 88 LEU A CA 1
ATOM 676 C C . LEU A 1 88 ? 14.288 -2.848 -1.230 1.00 93.25 88 LEU A C 1
ATOM 678 O O . LEU A 1 88 ? 14.916 -2.820 -0.167 1.00 93.25 88 LEU A O 1
ATOM 682 N N . MET A 1 89 ? 14.363 -3.843 -2.098 1.00 92.81 89 MET A N 1
ATOM 683 C CA . MET A 1 89 ? 15.222 -5.008 -1.980 1.00 92.81 89 MET A CA 1
ATOM 684 C C . MET A 1 89 ? 16.454 -4.777 -2.848 1.00 92.81 89 MET A C 1
ATOM 686 O O . MET A 1 89 ? 16.333 -4.471 -4.033 1.00 92.81 89 MET A O 1
ATOM 690 N N . ALA A 1 90 ? 17.636 -4.883 -2.240 1.00 89.56 90 ALA A N 1
ATOM 691 C CA . ALA A 1 90 ? 18.889 -4.526 -2.897 1.00 89.56 90 ALA A CA 1
ATOM 692 C C . ALA A 1 90 ? 19.358 -5.571 -3.921 1.00 89.56 90 ALA A C 1
ATOM 694 O O . 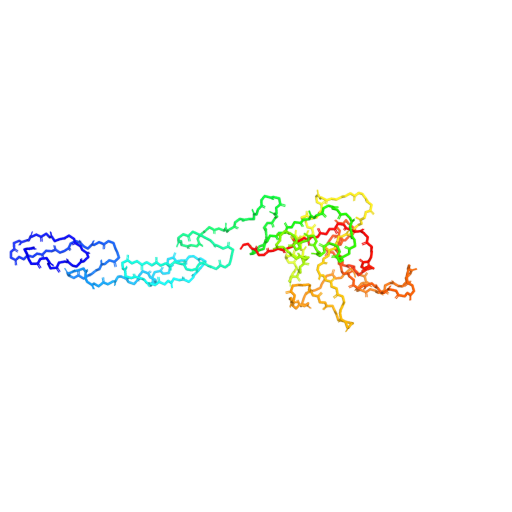ALA A 1 90 ? 20.064 -5.200 -4.852 1.00 89.56 90 ALA A O 1
ATOM 695 N N . ASP A 1 91 ? 18.968 -6.843 -3.767 1.00 90.81 91 ASP A N 1
ATOM 696 C CA . ASP A 1 91 ? 19.412 -7.914 -4.665 1.00 90.81 91 ASP A CA 1
ATOM 697 C C . ASP A 1 91 ? 19.033 -7.629 -6.119 1.00 90.81 91 ASP A C 1
ATOM 699 O O . ASP A 1 91 ? 17.895 -7.260 -6.408 1.00 90.81 91 ASP A O 1
ATOM 703 N N . GLU A 1 92 ? 19.957 -7.892 -7.035 1.00 92.69 92 GLU A N 1
ATOM 704 C CA . GLU A 1 92 ? 19.742 -7.715 -8.466 1.00 92.69 92 GLU A CA 1
ATOM 705 C C . GLU A 1 92 ? 19.340 -9.043 -9.106 1.00 92.69 92 GLU A C 1
ATOM 707 O O . GLU A 1 92 ? 20.130 -9.985 -9.165 1.00 92.69 92 GLU A O 1
ATOM 712 N N . VAL A 1 93 ? 18.088 -9.147 -9.555 1.00 95.00 93 VAL A N 1
ATOM 713 C CA . VAL A 1 93 ? 17.529 -10.390 -10.109 1.00 95.00 93 VAL A CA 1
ATOM 714 C C . VAL A 1 93 ? 16.582 -10.121 -11.278 1.00 95.00 93 VAL A C 1
ATOM 716 O O . VAL A 1 93 ? 16.097 -9.001 -11.443 1.00 95.00 93 VAL A O 1
ATOM 719 N N . ALA A 1 94 ? 16.297 -11.159 -12.069 1.00 97.00 94 ALA A N 1
ATOM 720 C CA . ALA A 1 94 ? 15.240 -11.142 -13.082 1.00 97.00 94 ALA A CA 1
ATOM 721 C C . ALA A 1 94 ? 13.850 -10.895 -12.466 1.00 97.00 94 ALA A C 1
ATOM 723 O O . ALA A 1 94 ? 13.596 -11.248 -11.309 1.00 97.00 94 ALA A O 1
ATOM 724 N N . TRP A 1 95 ? 12.924 -10.346 -13.254 1.00 97.62 95 TRP A N 1
ATOM 725 C CA . TRP A 1 95 ? 11.614 -9.888 -12.776 1.00 97.62 95 TRP A CA 1
ATOM 726 C C . TRP A 1 95 ? 10.781 -10.995 -12.106 1.00 97.62 95 TRP A C 1
ATOM 728 O O . TRP A 1 95 ? 10.226 -10.800 -11.022 1.00 97.62 95 TRP A O 1
ATOM 738 N N . LEU A 1 96 ? 10.749 -12.200 -12.689 1.00 97.12 96 LEU A N 1
ATOM 739 C CA . LEU A 1 96 ? 10.035 -13.345 -12.102 1.00 97.12 96 LEU A CA 1
ATOM 740 C C . LEU A 1 96 ? 10.619 -13.757 -10.742 1.00 97.12 96 LEU A C 1
ATOM 742 O O . LEU A 1 96 ? 9.876 -14.080 -9.811 1.00 97.12 96 LEU A O 1
ATOM 746 N N . THR A 1 97 ? 11.943 -13.694 -10.598 1.00 98.31 97 THR A N 1
ATOM 747 C CA . THR A 1 97 ? 12.629 -13.967 -9.331 1.00 98.31 97 THR A CA 1
ATOM 748 C C . THR A 1 97 ? 12.316 -12.885 -8.300 1.00 98.31 97 THR A C 1
ATOM 750 O O . THR A 1 97 ? 12.026 -13.215 -7.150 1.00 98.31 97 THR A O 1
ATOM 753 N N . ALA A 1 98 ? 12.308 -11.609 -8.698 1.00 98.31 98 ALA A N 1
ATOM 754 C CA . ALA A 1 98 ? 11.918 -10.493 -7.835 1.00 98.31 98 ALA A CA 1
ATOM 755 C C . ALA A 1 98 ? 10.487 -10.671 -7.298 1.00 98.31 98 ALA A C 1
ATOM 757 O O . ALA A 1 98 ? 10.251 -10.576 -6.091 1.00 98.31 98 ALA A O 1
ATOM 758 N N . ARG A 1 99 ? 9.544 -11.038 -8.178 1.00 98.19 99 ARG A N 1
ATOM 759 C CA . ARG A 1 99 ? 8.161 -11.370 -7.809 1.00 98.19 99 ARG A CA 1
ATOM 760 C C . ARG A 1 99 ? 8.102 -12.488 -6.770 1.00 98.19 99 ARG A C 1
ATOM 762 O O . ARG A 1 99 ? 7.444 -12.321 -5.744 1.00 98.19 99 ARG A O 1
ATOM 769 N N . SER A 1 100 ? 8.804 -13.597 -7.004 1.00 98.31 100 SER A N 1
ATOM 770 C CA . SER A 1 100 ? 8.844 -14.723 -6.061 1.00 98.31 100 SER A CA 1
ATOM 771 C C . SER A 1 100 ? 9.425 -14.317 -4.697 1.00 98.31 100 SER A C 1
ATOM 773 O O . SER A 1 100 ? 8.879 -14.681 -3.655 1.00 98.31 100 SER A O 1
ATOM 775 N N . ARG A 1 101 ? 10.478 -13.489 -4.676 1.00 98.25 101 ARG A N 1
ATOM 776 C CA . ARG A 1 101 ? 11.088 -12.998 -3.429 1.00 98.25 101 ARG A CA 1
ATOM 777 C C . ARG A 1 101 ? 10.173 -12.057 -2.646 1.00 98.25 101 ARG A C 1
ATOM 779 O O . ARG A 1 101 ? 10.120 -12.155 -1.423 1.00 98.25 101 ARG A O 1
ATOM 786 N N . CYS A 1 102 ? 9.389 -11.202 -3.308 1.00 98.44 102 CYS A N 1
ATOM 787 C CA . CYS A 1 102 ? 8.358 -10.431 -2.605 1.00 98.44 102 CYS A CA 1
ATOM 788 C C . CYS A 1 102 ? 7.308 -11.348 -1.957 1.00 98.44 102 CYS A C 1
ATOM 790 O O . CYS A 1 102 ? 6.938 -11.129 -0.800 1.00 98.44 102 CYS A O 1
ATOM 792 N N . GLN A 1 103 ? 6.884 -12.411 -2.649 1.00 98.00 103 GLN A N 1
ATOM 793 C CA . GLN A 1 103 ? 5.892 -13.363 -2.131 1.00 98.00 103 GLN A CA 1
ATOM 794 C C . GLN A 1 103 ? 6.368 -14.079 -0.863 1.00 98.00 103 GLN A C 1
ATOM 796 O O . GLN A 1 103 ? 5.579 -14.256 0.065 1.00 98.00 103 GLN A O 1
ATOM 801 N N . GLN A 1 104 ? 7.663 -14.392 -0.754 1.00 96.94 104 GLN A N 1
ATOM 802 C CA . GLN A 1 104 ? 8.257 -14.960 0.468 1.00 96.94 104 GLN A CA 1
ATOM 803 C C . GLN A 1 104 ? 8.114 -14.042 1.698 1.00 96.94 104 GLN A C 1
ATOM 805 O O . GLN A 1 104 ? 8.136 -14.516 2.831 1.00 96.94 104 GLN A O 1
ATOM 810 N N . HIS A 1 105 ? 7.919 -12.736 1.496 1.00 95.38 105 HIS A N 1
ATOM 811 C CA . HIS A 1 105 ? 7.678 -11.756 2.559 1.00 95.38 105 HIS A CA 1
ATOM 812 C C . HIS A 1 105 ? 6.192 -11.407 2.772 1.00 95.38 105 HIS A C 1
ATOM 814 O O . HIS A 1 105 ? 5.884 -10.424 3.466 1.00 95.38 105 HIS A O 1
ATOM 820 N N . GLY A 1 106 ? 5.276 -12.185 2.180 1.00 96.69 106 GLY A N 1
ATOM 821 C CA . GLY A 1 106 ? 3.840 -11.887 2.174 1.00 96.69 106 GLY A CA 1
ATOM 822 C C . GLY A 1 106 ? 3.519 -10.602 1.409 1.00 96.69 106 GLY A C 1
ATOM 823 O O . GLY A 1 106 ? 2.617 -9.862 1.791 1.00 96.69 106 GLY A O 1
ATOM 824 N N . ALA A 1 107 ? 4.322 -10.293 0.391 1.00 98.06 107 ALA A N 1
ATOM 825 C CA . ALA A 1 107 ? 4.227 -9.099 -0.430 1.00 98.06 107 ALA A CA 1
ATOM 826 C C . ALA A 1 107 ? 4.184 -9.461 -1.916 1.00 98.06 107 ALA A C 1
ATOM 828 O O . ALA A 1 107 ? 4.323 -10.614 -2.314 1.00 98.06 107 ALA A O 1
ATOM 829 N N . ILE A 1 108 ? 4.012 -8.451 -2.751 1.00 98.25 108 ILE A N 1
ATOM 830 C CA . ILE A 1 108 ? 4.061 -8.544 -4.211 1.00 98.25 108 ILE A CA 1
ATOM 831 C C . ILE A 1 108 ? 4.924 -7.407 -4.746 1.00 98.25 108 ILE A C 1
ATOM 833 O O . ILE A 1 108 ? 5.269 -6.497 -3.993 1.00 98.25 108 ILE A O 1
ATOM 837 N N . LEU A 1 109 ? 5.312 -7.454 -6.019 1.00 98.50 109 LEU A N 1
ATOM 838 C CA . LEU A 1 109 ? 5.986 -6.308 -6.626 1.00 98.50 109 LEU A CA 1
ATOM 839 C C . LEU A 1 109 ? 5.044 -5.100 -6.618 1.00 98.50 109 LEU A C 1
ATOM 841 O O . LEU A 1 109 ? 3.838 -5.248 -6.825 1.00 98.50 109 LEU A O 1
ATOM 845 N N . ALA A 1 110 ? 5.583 -3.918 -6.322 1.00 98.31 110 ALA A N 1
ATOM 846 C CA . ALA A 1 110 ? 4.743 -2.756 -6.069 1.00 98.31 110 ALA A CA 1
ATOM 847 C C . ALA A 1 110 ? 3.959 -2.333 -7.315 1.00 98.31 110 ALA A C 1
ATOM 849 O O . ALA A 1 110 ? 4.531 -2.132 -8.388 1.00 98.31 110 ALA A O 1
ATOM 850 N N . SER A 1 111 ? 2.653 -2.168 -7.128 1.00 98.31 111 SER A N 1
ATOM 851 C CA . SER A 1 111 ? 1.780 -1.398 -8.004 1.00 98.31 111 SER A CA 1
ATOM 852 C C . SER A 1 111 ? 1.778 0.072 -7.596 1.00 98.31 111 SER A C 1
ATOM 854 O O . SER A 1 111 ? 2.061 0.380 -6.436 1.00 98.31 111 SER A O 1
ATOM 856 N N . ILE A 1 112 ? 1.449 0.961 -8.535 1.00 98.12 112 ILE A N 1
ATOM 857 C CA . ILE A 1 112 ? 1.378 2.410 -8.316 1.00 98.12 112 ILE A CA 1
ATOM 858 C C . ILE A 1 112 ? 0.023 2.911 -8.803 1.00 98.12 112 ILE A C 1
ATOM 860 O O . ILE A 1 112 ? -0.330 2.726 -9.967 1.00 98.12 112 ILE A O 1
ATOM 864 N N . LYS A 1 113 ? -0.734 3.531 -7.901 1.00 96.75 113 LYS A N 1
ATOM 865 C CA . LYS A 1 113 ? -2.102 3.988 -8.134 1.00 96.75 113 LYS A CA 1
ATOM 866 C C . LYS A 1 113 ? -2.175 5.435 -8.612 1.00 96.75 113 LYS A C 1
ATOM 868 O O . LYS A 1 113 ? -3.073 5.771 -9.376 1.00 96.75 113 LYS A O 1
ATOM 873 N N . ASP A 1 114 ? -1.279 6.286 -8.128 1.00 97.56 114 ASP A N 1
ATOM 874 C CA . ASP A 1 114 ? -1.326 7.728 -8.349 1.00 97.56 114 ASP A CA 1
ATOM 875 C C . ASP A 1 114 ? 0.065 8.373 -8.237 1.00 97.56 114 ASP A C 1
ATOM 877 O O . ASP A 1 114 ? 1.074 7.719 -7.945 1.00 97.56 114 ASP A O 1
ATOM 881 N N . SER A 1 115 ? 0.119 9.680 -8.502 1.00 97.62 115 SER A N 1
ATOM 882 C CA . SER A 1 115 ? 1.353 10.464 -8.464 1.00 97.62 115 SER A CA 1
ATOM 883 C C . SER A 1 115 ? 1.975 10.551 -7.074 1.00 97.62 115 SER A C 1
ATOM 885 O O . SER A 1 115 ? 3.199 10.623 -6.962 1.00 97.62 115 SER A O 1
ATOM 887 N N . ASP A 1 116 ? 1.171 10.527 -6.012 1.00 97.44 116 ASP A N 1
ATOM 888 C CA . ASP A 1 116 ? 1.677 10.658 -4.646 1.00 97.44 116 ASP A CA 1
ATOM 889 C C . ASP A 1 116 ? 2.365 9.363 -4.201 1.00 97.44 116 ASP A C 1
ATOM 891 O O . ASP A 1 116 ? 3.464 9.403 -3.638 1.00 97.44 116 ASP A O 1
ATOM 895 N N . GLU A 1 117 ? 1.779 8.208 -4.529 1.00 97.44 117 GLU A N 1
ATOM 896 C CA . GLU A 1 117 ? 2.405 6.900 -4.336 1.00 97.44 117 GLU A CA 1
ATOM 897 C C . GLU A 1 117 ? 3.691 6.768 -5.162 1.00 97.44 117 GLU A C 1
ATOM 899 O O . GLU A 1 117 ? 4.718 6.310 -4.650 1.00 97.44 117 GLU A O 1
ATOM 904 N N . ASN A 1 118 ? 3.664 7.226 -6.420 1.00 97.44 118 ASN A N 1
ATOM 905 C CA . ASN A 1 118 ? 4.838 7.247 -7.290 1.00 97.44 118 ASN A CA 1
ATOM 906 C C . ASN A 1 118 ? 5.993 8.037 -6.661 1.00 97.44 118 ASN A C 1
ATOM 908 O O . ASN A 1 118 ? 7.123 7.552 -6.593 1.00 97.44 118 ASN A O 1
ATOM 912 N N . ASN A 1 119 ? 5.700 9.245 -6.174 1.00 95.38 119 ASN A N 1
ATOM 913 C CA . ASN A 1 119 ? 6.687 10.132 -5.567 1.00 95.38 119 ASN A CA 1
ATOM 914 C C . ASN A 1 119 ? 7.231 9.563 -4.254 1.00 95.38 119 ASN A C 1
ATOM 916 O O . ASN A 1 119 ? 8.441 9.609 -4.026 1.00 95.38 119 ASN A O 1
ATOM 920 N N . PHE A 1 120 ? 6.372 8.970 -3.419 1.00 95.19 120 PHE A N 1
ATOM 921 C CA . PHE A 1 120 ? 6.802 8.277 -2.205 1.00 95.19 120 PHE A CA 1
ATOM 922 C C . PHE A 1 120 ? 7.823 7.172 -2.518 1.00 95.19 120 PHE A C 1
ATOM 924 O O . PHE A 1 120 ? 8.890 7.121 -1.899 1.00 95.19 120 PHE A O 1
ATOM 931 N N . ILE A 1 121 ? 7.527 6.320 -3.505 1.00 94.75 121 ILE A N 1
ATOM 932 C CA . ILE A 1 121 ? 8.415 5.228 -3.925 1.00 94.75 121 ILE A CA 1
ATOM 933 C C . ILE A 1 121 ? 9.729 5.777 -4.499 1.00 94.75 121 ILE A C 1
ATOM 935 O O . ILE A 1 121 ? 10.806 5.310 -4.117 1.00 94.75 121 ILE A O 1
ATOM 939 N N . ALA A 1 122 ? 9.657 6.789 -5.367 1.00 93.12 122 ALA A N 1
ATOM 940 C CA . ALA A 1 122 ? 10.831 7.407 -5.977 1.00 93.12 122 ALA A CA 1
ATOM 941 C C . ALA A 1 122 ? 11.783 7.988 -4.918 1.00 93.12 122 ALA A C 1
ATOM 943 O O . ALA A 1 122 ? 12.984 7.719 -4.949 1.00 93.12 122 ALA A O 1
ATOM 944 N N . ILE A 1 123 ? 11.251 8.725 -3.938 1.00 89.62 123 ILE A N 1
ATOM 945 C CA . ILE A 1 123 ? 12.032 9.304 -2.833 1.00 89.62 123 ILE A CA 1
ATOM 946 C C . ILE A 1 123 ? 12.631 8.202 -1.951 1.00 89.62 123 ILE A C 1
ATOM 948 O O . ILE A 1 123 ? 13.803 8.277 -1.574 1.00 89.62 123 ILE A O 1
ATOM 952 N N . ALA A 1 124 ? 11.866 7.148 -1.649 1.00 86.25 124 ALA A N 1
ATOM 953 C CA . ALA A 1 124 ? 12.353 6.023 -0.852 1.00 86.25 124 ALA A CA 1
ATOM 954 C C . ALA A 1 124 ? 13.539 5.293 -1.515 1.00 86.25 124 ALA A C 1
ATOM 956 O O . ALA A 1 124 ? 14.399 4.756 -0.810 1.00 86.25 124 ALA A O 1
ATOM 957 N N . ALA A 1 125 ? 13.605 5.299 -2.851 1.00 85.19 125 ALA A N 1
ATOM 958 C CA . ALA A 1 125 ? 14.685 4.691 -3.621 1.00 85.19 125 ALA A CA 1
ATOM 959 C C . ALA A 1 125 ? 15.934 5.581 -3.763 1.00 85.19 125 ALA A C 1
ATOM 961 O O . ALA A 1 125 ? 17.045 5.056 -3.825 1.00 85.19 125 ALA A O 1
ATOM 962 N N . GLN A 1 126 ? 15.794 6.913 -3.749 1.00 78.19 126 GLN A N 1
ATOM 963 C CA . GLN A 1 126 ? 16.916 7.848 -3.957 1.00 78.19 126 GLN A CA 1
ATOM 964 C C . GLN A 1 126 ? 18.050 7.702 -2.926 1.00 78.19 126 GLN A C 1
ATOM 966 O O . GLN A 1 126 ? 19.218 7.881 -3.264 1.00 78.19 126 GLN A O 1
ATOM 971 N N . ASN A 1 127 ? 17.727 7.319 -1.686 1.00 67.69 127 ASN A N 1
ATOM 972 C CA . ASN A 1 127 ? 18.709 7.166 -0.604 1.00 67.69 127 ASN A CA 1
ATOM 973 C C . ASN A 1 127 ? 19.369 5.779 -0.548 1.00 67.69 127 ASN A C 1
ATOM 975 O O . ASN A 1 127 ? 20.186 5.524 0.341 1.00 67.69 127 ASN A O 1
ATOM 979 N N . LYS A 1 128 ? 18.992 4.852 -1.437 1.00 64.50 128 LYS A N 1
ATOM 980 C CA . LYS A 1 128 ? 19.357 3.439 -1.319 1.00 64.50 128 LYS A CA 1
ATOM 981 C C . LYS A 1 128 ? 19.604 2.772 -2.674 1.00 64.50 128 LYS A C 1
ATOM 983 O O . LYS A 1 128 ? 18.862 1.858 -2.985 1.00 64.50 128 LYS A O 1
ATOM 988 N N . THR A 1 129 ? 20.652 3.130 -3.429 1.00 60.00 129 THR A N 1
ATOM 989 C CA . THR A 1 129 ? 21.259 2.190 -4.410 1.00 60.00 129 THR A CA 1
ATOM 990 C C . THR A 1 129 ? 22.546 2.656 -5.105 1.00 60.00 129 THR A C 1
ATOM 992 O O . THR A 1 129 ? 22.875 3.840 -5.229 1.00 60.00 129 THR A O 1
ATOM 995 N N . PHE A 1 130 ? 23.272 1.625 -5.554 1.00 61.28 130 PHE A N 1
ATOM 996 C CA . PHE A 1 130 ? 24.610 1.569 -6.132 1.00 61.28 130 PHE A CA 1
ATOM 997 C C . PHE A 1 130 ? 24.756 2.300 -7.479 1.00 61.28 130 PHE A C 1
ATOM 999 O O . PHE A 1 130 ? 23.793 2.666 -8.144 1.00 61.28 130 PHE A O 1
ATOM 1006 N N . ARG A 1 131 ? 26.004 2.599 -7.858 1.00 57.22 131 ARG A N 1
ATOM 1007 C CA . ARG A 1 131 ? 26.361 3.586 -8.894 1.00 57.22 131 ARG A CA 1
ATOM 1008 C C . ARG A 1 131 ? 25.948 3.240 -10.337 1.00 57.22 131 ARG A C 1
ATOM 1010 O O . ARG A 1 131 ? 25.957 4.169 -11.137 1.00 57.22 131 ARG A O 1
ATOM 1017 N N . TRP A 1 132 ? 25.576 1.995 -10.658 1.00 63.00 132 TRP A N 1
ATOM 1018 C CA . TRP A 1 132 ? 25.622 1.504 -12.048 1.00 63.00 132 TRP A CA 1
ATOM 1019 C C . TRP A 1 132 ? 24.296 1.047 -12.677 1.00 63.00 132 TRP A C 1
ATOM 1021 O O . TRP A 1 132 ? 24.143 1.215 -13.880 1.00 63.00 132 TRP A O 1
ATOM 1031 N N . ILE A 1 133 ? 23.327 0.518 -11.922 1.00 69.44 133 ILE A N 1
ATOM 1032 C CA . ILE A 1 133 ? 22.019 0.116 -12.485 1.00 69.44 133 ILE A CA 1
ATOM 1033 C C . ILE A 1 133 ? 21.016 1.215 -12.169 1.00 69.44 133 ILE A C 1
ATOM 1035 O O . ILE A 1 133 ? 20.793 1.381 -10.982 1.00 69.44 133 ILE A O 1
ATOM 1039 N N . PRO A 1 134 ? 20.440 1.966 -13.133 1.00 81.00 134 PRO A N 1
ATOM 1040 C CA . PRO A 1 134 ? 19.683 3.206 -12.889 1.00 81.00 134 PRO A CA 1
ATOM 1041 C C . PRO A 1 134 ? 18.184 3.022 -12.592 1.00 81.00 134 PRO A C 1
ATOM 1043 O O . PRO A 1 134 ? 17.497 4.014 -12.327 1.00 81.00 134 PRO A O 1
ATOM 1046 N N . THR A 1 135 ? 17.679 1.784 -12.609 1.00 91.00 135 THR A N 1
ATOM 1047 C CA . THR A 1 135 ? 16.260 1.471 -12.390 1.00 91.00 135 THR A CA 1
ATOM 1048 C C . THR A 1 135 ? 16.043 0.281 -11.455 1.00 91.00 135 THR A C 1
ATOM 1050 O O . THR A 1 135 ? 16.958 -0.509 -11.219 1.00 91.00 135 THR A O 1
ATOM 1053 N N . PHE A 1 136 ? 14.827 0.138 -10.926 1.00 93.94 136 PHE A N 1
ATOM 1054 C CA . PHE A 1 136 ? 14.392 -1.027 -10.147 1.00 93.94 136 PHE A CA 1
ATOM 1055 C C . PHE A 1 136 ? 13.043 -1.562 -10.640 1.00 93.94 136 PHE A C 1
ATOM 1057 O O . PHE A 1 136 ? 12.252 -0.816 -11.220 1.00 93.94 136 PHE A O 1
ATOM 1064 N N . TRP A 1 137 ? 12.778 -2.849 -10.408 1.00 97.56 137 TRP A N 1
ATOM 1065 C CA . TRP A 1 137 ? 11.542 -3.503 -10.835 1.00 97.56 137 TRP A CA 1
ATOM 1066 C C . TRP A 1 137 ? 10.316 -3.010 -10.073 1.00 97.56 137 TRP A C 1
ATOM 1068 O O . TRP A 1 137 ? 10.315 -2.950 -8.837 1.00 97.56 137 TRP A O 1
ATOM 1078 N N . LEU A 1 138 ? 9.255 -2.756 -10.837 1.00 98.25 138 LEU A N 1
ATOM 1079 C CA . LEU A 1 138 ? 7.883 -2.609 -10.366 1.00 98.25 138 LEU A CA 1
ATOM 1080 C C . LEU A 1 138 ? 7.078 -3.878 -10.682 1.00 98.25 138 LEU A C 1
ATOM 1082 O O . LEU A 1 138 ? 7.540 -4.775 -11.385 1.00 98.25 138 LEU A O 1
ATOM 1086 N N . GLY A 1 139 ? 5.839 -3.948 -10.195 1.00 98.31 139 GLY A N 1
ATOM 1087 C CA . GLY A 1 139 ? 4.908 -5.034 -10.519 1.00 98.31 139 GLY A CA 1
ATOM 1088 C C . GLY A 1 139 ? 4.233 -4.901 -11.882 1.00 98.31 139 GLY A C 1
ATOM 1089 O O . GLY A 1 139 ? 3.298 -5.648 -12.152 1.00 98.31 139 GLY A O 1
ATOM 1090 N N . LEU A 1 140 ? 4.642 -3.936 -12.708 1.00 98.44 140 LEU A N 1
ATOM 1091 C CA . LEU A 1 140 ? 4.058 -3.689 -14.021 1.00 98.44 140 LEU A CA 1
ATOM 1092 C C . LEU A 1 140 ? 4.634 -4.690 -15.023 1.00 98.44 140 LEU A C 1
ATOM 1094 O O . LEU A 1 140 ? 5.853 -4.837 -15.104 1.00 98.44 140 LEU A O 1
ATOM 1098 N N . HIS A 1 141 ? 3.785 -5.357 -15.794 1.00 96.75 141 HIS A N 1
ATOM 1099 C CA . HIS A 1 141 ? 4.220 -6.228 -16.881 1.00 96.75 141 HIS A CA 1
ATOM 1100 C C . HIS A 1 141 ? 3.202 -6.260 -18.021 1.00 96.75 141 HIS A C 1
ATOM 1102 O O . HIS A 1 141 ? 2.048 -5.868 -17.839 1.00 96.75 141 HIS A O 1
ATOM 1108 N N . LYS A 1 142 ? 3.620 -6.738 -19.192 1.00 94.12 142 LYS A N 1
ATOM 1109 C CA . LYS A 1 142 ? 2.742 -6.964 -20.337 1.00 94.12 142 LYS A CA 1
ATOM 1110 C C . LYS A 1 142 ? 2.133 -8.365 -20.256 1.00 94.12 142 LYS A C 1
ATOM 1112 O O . LYS A 1 142 ? 2.802 -9.341 -19.919 1.00 94.12 142 LYS A O 1
ATOM 1117 N N . GLU A 1 143 ? 0.843 -8.469 -20.538 1.00 91.38 143 GLU A N 1
ATOM 1118 C CA . GLU A 1 143 ? 0.133 -9.731 -20.732 1.00 91.38 143 GLU A CA 1
ATOM 1119 C C . GLU A 1 143 ? -0.848 -9.550 -21.891 1.00 91.38 143 GLU A C 1
ATOM 1121 O O . GLU A 1 143 ? -1.750 -8.718 -21.812 1.00 91.38 143 GLU A O 1
ATOM 1126 N N . SER A 1 144 ? -0.681 -10.329 -22.967 1.00 88.75 144 SER A N 1
ATOM 1127 C CA . SER A 1 144 ? -1.474 -10.184 -24.202 1.00 88.75 144 SER A CA 1
ATOM 1128 C C . SER A 1 144 ? -1.472 -8.743 -24.741 1.00 88.75 144 SER A C 1
ATOM 1130 O O . SER A 1 144 ? -2.529 -8.165 -24.986 1.00 88.75 144 SER A O 1
ATOM 1132 N N . GLU A 1 145 ? -0.283 -8.147 -24.874 1.00 86.69 145 GLU A N 1
ATOM 1133 C CA . GLU A 1 145 ? -0.067 -6.761 -25.327 1.00 86.69 145 GLU A CA 1
ATOM 1134 C C . GLU A 1 145 ? -0.669 -5.651 -24.440 1.00 86.69 145 GLU A C 1
ATOM 1136 O O . GLU A 1 145 ? -0.696 -4.486 -24.832 1.00 86.69 145 GLU A O 1
ATOM 1141 N N . GLN A 1 146 ? -1.122 -5.971 -23.224 1.00 93.12 146 GLN A N 1
ATOM 1142 C CA . GLN A 1 146 ? -1.667 -4.988 -22.283 1.00 93.12 146 GLN A CA 1
ATOM 1143 C C . GLN A 1 146 ? -0.827 -4.900 -21.014 1.00 93.12 146 GLN A C 1
ATOM 1145 O O . GLN A 1 146 ? -0.456 -5.919 -20.433 1.00 93.12 146 GLN A O 1
ATOM 1150 N N . TRP A 1 147 ? -0.573 -3.676 -20.554 1.00 96.19 147 TRP A N 1
ATOM 1151 C CA . TRP A 1 147 ? 0.079 -3.426 -19.272 1.00 96.19 147 TRP A CA 1
ATOM 1152 C C . TRP A 1 147 ? -0.848 -3.780 -18.109 1.00 96.19 147 TRP A C 1
ATOM 1154 O O . TRP A 1 147 ? -2.002 -3.350 -18.070 1.00 96.19 147 TRP A O 1
ATOM 1164 N N . LYS A 1 148 ? -0.331 -4.550 -17.150 1.00 97.88 148 LYS A N 1
ATOM 1165 C CA . LYS A 1 148 ? -1.045 -4.994 -15.952 1.00 97.88 148 LYS A CA 1
ATOM 1166 C C . LYS A 1 148 ? -0.144 -4.968 -14.729 1.00 97.88 148 LYS A C 1
ATOM 1168 O O . LYS A 1 148 ? 1.062 -5.195 -14.817 1.00 97.88 148 LYS A O 1
ATOM 1173 N N . TRP A 1 149 ? -0.752 -4.726 -13.575 1.00 98.25 149 TRP A N 1
ATOM 1174 C CA . TRP A 1 149 ? -0.091 -4.873 -12.287 1.00 98.25 149 TRP A CA 1
ATOM 1175 C C . TRP A 1 149 ? -0.215 -6.307 -11.765 1.00 98.25 149 TRP A C 1
ATOM 1177 O O . TRP A 1 149 ? -1.279 -6.920 -11.852 1.00 98.25 149 TRP A O 1
ATOM 1187 N N . THR A 1 150 ? 0.839 -6.822 -11.127 1.00 97.50 150 THR A N 1
ATOM 1188 C CA . THR A 1 150 ? 0.835 -8.158 -10.495 1.00 97.50 150 THR A CA 1
ATOM 1189 C C . THR A 1 150 ? -0.194 -8.337 -9.380 1.00 97.50 150 THR A C 1
ATOM 1191 O O . THR A 1 150 ? -0.461 -9.467 -8.979 1.00 97.50 150 THR A 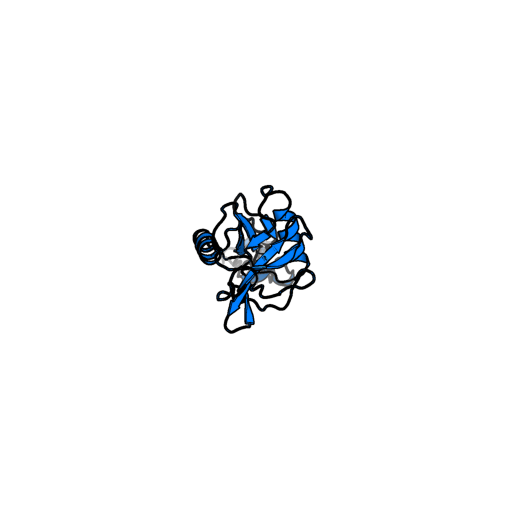O 1
ATOM 1194 N N . ASP A 1 151 ? -0.729 -7.245 -8.838 1.00 96.00 151 ASP A N 1
ATOM 1195 C CA . AS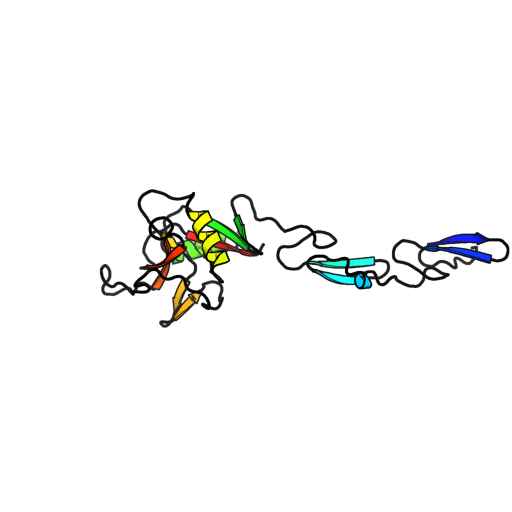P A 1 151 ? -1.745 -7.254 -7.784 1.00 96.00 151 ASP A CA 1
ATOM 1196 C C . ASP A 1 151 ? -3.185 -7.263 -8.330 1.00 96.00 151 ASP A C 1
ATOM 1198 O O . ASP A 1 151 ? -4.132 -7.316 -7.549 1.00 96.00 151 ASP A O 1
ATOM 1202 N N . GLY A 1 152 ? -3.353 -7.211 -9.658 1.00 96.38 152 GLY A N 1
ATOM 1203 C CA . GLY A 1 152 ? -4.652 -7.122 -10.323 1.00 96.38 152 GLY A CA 1
ATOM 1204 C C . GLY A 1 152 ? -5.274 -5.722 -10.320 1.00 96.38 152 GLY A C 1
ATOM 1205 O O . GLY A 1 152 ? -6.392 -5.560 -10.813 1.00 96.38 152 GLY A O 1
ATOM 1206 N N . SER A 1 153 ? -4.581 -4.707 -9.794 1.00 95.88 153 SER A N 1
ATOM 1207 C CA . SER A 1 153 ? -5.025 -3.316 -9.869 1.00 95.88 153 SER A CA 1
ATOM 1208 C C . SER A 1 153 ? -5.083 -2.840 -11.320 1.00 95.88 153 SER A C 1
ATOM 1210 O O . SER A 1 153 ? -4.299 -3.257 -12.177 1.00 95.88 153 SER A O 1
ATOM 1212 N N . ARG A 1 154 ? -6.007 -1.918 -11.597 1.00 96.12 154 ARG A N 1
ATOM 1213 C CA . ARG A 1 154 ? -6.105 -1.262 -12.904 1.00 96.12 154 ARG A CA 1
ATOM 1214 C C . ARG A 1 154 ? -4.893 -0.360 -13.139 1.00 96.12 154 ARG A C 1
ATOM 1216 O O . ARG A 1 154 ? -4.395 0.273 -12.209 1.00 96.12 154 ARG A O 1
ATOM 1223 N N . VAL A 1 155 ? -4.444 -0.272 -14.388 1.00 96.88 155 VAL A N 1
ATOM 1224 C CA . VAL A 1 155 ? -3.390 0.664 -14.806 1.00 96.88 155 VAL A CA 1
ATOM 1225 C C . VAL A 1 155 ? -4.036 2.000 -15.184 1.00 96.88 155 VAL A C 1
ATOM 1227 O O . VAL A 1 155 ? -4.100 2.366 -16.351 1.00 96.88 155 VAL A O 1
ATOM 1230 N N . ASP A 1 156 ? -4.582 2.698 -14.186 1.00 95.75 156 ASP A N 1
ATOM 1231 C CA . ASP A 1 156 ? -5.267 3.987 -14.387 1.00 95.75 156 ASP A CA 1
ATOM 1232 C C . ASP A 1 156 ? -4.299 5.191 -14.282 1.00 95.75 156 ASP A C 1
ATOM 1234 O O . ASP A 1 156 ? -4.643 6.309 -14.662 1.00 95.75 156 ASP A O 1
ATOM 1238 N N . TYR A 1 157 ? -3.076 4.963 -13.792 1.00 97.69 157 TYR A N 1
ATOM 1239 C CA . TYR A 1 157 ? -1.993 5.943 -13.699 1.00 97.69 157 TYR A CA 1
ATOM 1240 C C . TYR A 1 157 ? -0.730 5.394 -14.364 1.00 97.69 157 TYR A C 1
ATOM 1242 O O . TYR A 1 157 ? -0.370 4.231 -14.166 1.00 97.69 157 TYR A O 1
ATOM 1250 N N . THR A 1 158 ? -0.038 6.248 -15.117 1.00 97.12 158 THR A N 1
ATOM 1251 C CA . THR A 1 158 ? 1.266 5.944 -15.713 1.00 97.12 158 THR A CA 1
ATOM 1252 C C . THR A 1 158 ? 2.213 7.122 -15.582 1.00 97.12 158 THR A C 1
ATOM 1254 O O . THR A 1 158 ? 1.776 8.263 -15.710 1.00 97.12 158 THR A O 1
ATOM 1257 N N . ASN A 1 159 ? 3.507 6.853 -15.413 1.00 97.38 159 ASN A N 1
ATOM 1258 C CA . ASN A 1 159 ? 4.540 7.890 -15.373 1.00 97.38 159 ASN A CA 1
ATOM 1259 C C . ASN A 1 159 ? 5.739 7.545 -16.264 1.00 97.38 159 ASN A C 1
ATOM 1261 O O . ASN A 1 159 ? 6.884 7.575 -15.820 1.00 97.38 159 ASN A O 1
ATOM 1265 N N . TRP A 1 160 ? 5.470 7.152 -17.507 1.00 96.38 160 TRP A N 1
ATOM 1266 C CA . TRP A 1 160 ? 6.502 6.810 -18.485 1.00 96.38 160 TRP A CA 1
ATOM 1267 C C . TRP A 1 160 ? 7.496 7.955 -18.700 1.00 96.38 160 TRP A C 1
ATOM 1269 O O . TRP A 1 160 ? 7.121 9.131 -18.722 1.00 96.38 160 TRP A O 1
ATOM 1279 N N . ALA A 1 161 ? 8.774 7.610 -18.840 1.00 94.38 161 ALA A N 1
ATOM 1280 C CA . ALA A 1 161 ? 9.786 8.554 -19.285 1.00 94.38 161 ALA A CA 1
ATOM 1281 C C . ALA A 1 161 ? 9.480 9.023 -20.722 1.00 94.38 161 ALA A C 1
ATOM 1283 O O . ALA A 1 161 ? 8.738 8.355 -21.449 1.00 94.38 161 ALA A O 1
ATOM 1284 N N . PRO A 1 162 ? 10.023 10.173 -21.163 1.00 92.19 162 PRO A N 1
ATOM 1285 C CA . PRO A 1 162 ? 9.918 10.577 -22.557 1.00 92.19 162 PRO A CA 1
ATOM 1286 C C . PRO A 1 162 ? 10.354 9.434 -23.482 1.00 92.19 162 PRO A C 1
ATOM 1288 O O . PRO A 1 162 ? 11.432 8.881 -23.293 1.00 92.19 162 PRO A O 1
ATOM 1291 N N . CYS A 1 163 ? 9.518 9.126 -24.477 1.00 8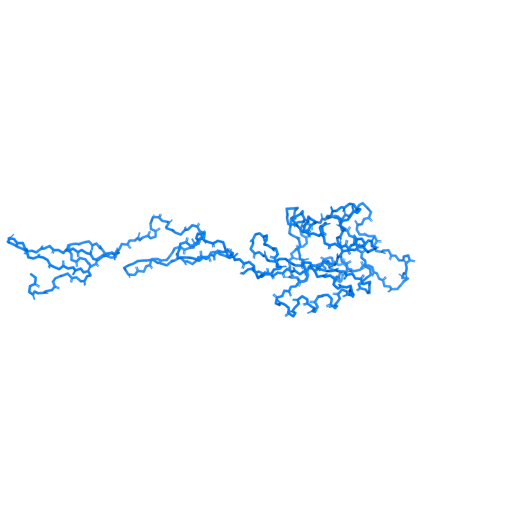9.19 163 CYS A N 1
ATOM 1292 C CA . CYS A 1 163 ? 9.674 8.025 -25.436 1.00 89.19 163 CYS A CA 1
ATOM 1293 C C . CYS A 1 163 ? 9.368 6.608 -24.922 1.00 89.19 163 CYS A C 1
ATOM 1295 O O . CYS A 1 163 ? 9.448 5.693 -25.732 1.00 89.19 163 CYS A O 1
ATOM 1297 N N . GLU A 1 164 ? 8.943 6.428 -23.669 1.00 91.12 164 GLU A N 1
ATOM 1298 C CA . GLU A 1 164 ? 8.539 5.121 -23.133 1.00 91.12 164 GLU A CA 1
ATOM 1299 C C . GLU A 1 164 ? 7.008 4.929 -23.112 1.00 91.12 164 GLU A C 1
ATOM 1301 O O . GLU A 1 164 ? 6.261 5.912 -23.021 1.00 91.12 164 GLU A O 1
ATOM 1306 N N . PRO A 1 165 ? 6.503 3.681 -23.165 1.00 90.44 165 PRO A N 1
ATOM 1307 C CA . PRO A 1 165 ? 7.248 2.442 -23.391 1.00 90.44 165 PRO A CA 1
ATOM 1308 C C . PRO A 1 165 ? 7.632 2.262 -24.867 1.00 90.44 165 PRO A C 1
ATOM 1310 O O . PRO A 1 165 ? 6.799 2.482 -25.754 1.00 90.44 165 PRO A O 1
ATOM 1313 N N . ASN A 1 166 ? 8.872 1.859 -25.138 1.00 84.56 166 ASN A N 1
ATOM 1314 C CA . ASN A 1 166 ? 9.432 1.826 -26.493 1.00 84.56 166 ASN A CA 1
ATOM 1315 C C . ASN A 1 166 ? 9.565 0.406 -27.084 1.00 84.56 166 ASN A C 1
ATOM 1317 O O . ASN A 1 166 ? 9.789 0.266 -28.293 1.00 84.56 166 ASN A O 1
ATOM 1321 N N . ASN A 1 167 ? 9.386 -0.638 -26.264 1.00 79.50 167 ASN A N 1
ATOM 1322 C CA . ASN A 1 167 ? 9.597 -2.039 -26.618 1.00 79.50 167 ASN A CA 1
ATOM 1323 C C . ASN A 1 167 ? 10.928 -2.266 -27.358 1.00 79.50 167 ASN A C 1
ATOM 1325 O O . ASN A 1 167 ? 10.945 -2.815 -28.471 1.00 79.50 167 ASN A O 1
ATOM 1329 N N . SER A 1 168 ? 12.033 -1.785 -26.785 1.00 71.19 168 SER A N 1
ATOM 1330 C CA . SER A 1 168 ? 13.324 -1.712 -27.458 1.00 71.19 168 SER A CA 1
ATOM 1331 C C . SER A 1 168 ? 13.787 -3.097 -27.875 1.00 71.19 168 SER A C 1
ATOM 1333 O O . SER A 1 168 ? 14.058 -3.983 -27.069 1.00 71.19 168 SER A O 1
ATOM 1335 N N . LYS A 1 169 ? 13.960 -3.277 -29.184 1.00 66.00 169 LYS A N 1
ATOM 1336 C CA . LYS A 1 169 ? 14.542 -4.500 -29.756 1.00 66.00 169 LYS A CA 1
ATOM 1337 C C . LYS A 1 169 ? 16.059 -4.412 -29.904 1.00 66.00 169 LYS A C 1
ATOM 1339 O O . LYS A 1 169 ? 16.664 -5.286 -30.522 1.00 66.00 169 LYS A O 1
ATOM 1344 N N . VAL A 1 170 ? 16.680 -3.352 -29.374 1.00 60.00 170 VAL A N 1
ATOM 1345 C CA . VAL A 1 170 ? 18.089 -3.005 -29.633 1.00 60.00 170 VAL A CA 1
ATOM 1346 C C . VAL A 1 170 ? 19.047 -4.101 -29.158 1.00 60.00 170 VAL A C 1
ATOM 1348 O O . VAL A 1 170 ? 20.047 -4.358 -29.822 1.00 60.00 170 VAL A O 1
ATOM 1351 N N . PHE A 1 171 ? 18.724 -4.796 -28.064 1.00 53.59 171 PHE A N 1
ATOM 1352 C CA . PHE A 1 171 ? 19.570 -5.863 -27.507 1.00 53.59 171 PHE A CA 1
ATOM 1353 C C . PHE A 1 171 ? 18.966 -7.267 -27.631 1.00 53.59 171 PHE A C 1
ATOM 1355 O O . PHE A 1 171 ? 19.614 -8.255 -27.289 1.00 53.59 171 PHE A O 1
ATOM 1362 N N . SER A 1 172 ? 17.737 -7.376 -28.137 1.00 51.22 172 SER A N 1
ATOM 1363 C CA . SER A 1 172 ? 17.008 -8.634 -28.245 1.00 51.22 172 SER A CA 1
ATOM 1364 C C . SER A 1 172 ? 15.994 -8.559 -29.388 1.00 51.22 172 SER A C 1
ATOM 1366 O O . SER A 1 172 ? 14.941 -7.935 -29.293 1.00 51.22 172 SER A O 1
ATOM 1368 N N . VAL A 1 173 ? 16.305 -9.244 -30.486 1.00 52.72 173 VAL A N 1
ATOM 1369 C CA . VAL A 1 173 ? 15.449 -9.309 -31.683 1.00 52.72 173 VAL A CA 1
ATOM 1370 C C . VAL A 1 173 ? 14.174 -10.145 -31.433 1.00 52.72 173 VAL A C 1
ATOM 1372 O O . VAL A 1 173 ? 13.210 -10.032 -32.189 1.00 52.72 173 VAL A O 1
ATOM 1375 N N . TRP A 1 174 ? 14.138 -10.948 -30.356 1.00 52.16 174 TRP A N 1
ATOM 1376 C CA . TRP A 1 174 ? 13.108 -11.973 -30.097 1.00 52.16 174 TRP A CA 1
ATOM 1377 C C . TRP A 1 174 ? 12.408 -11.896 -28.729 1.00 52.16 174 TRP A C 1
ATOM 1379 O O . TRP A 1 174 ? 11.451 -12.630 -28.507 1.00 52.16 174 TRP A O 1
ATOM 1389 N N . GLN A 1 175 ? 12.861 -11.042 -27.812 1.00 62.03 175 GLN A N 1
ATOM 1390 C CA . GLN A 1 175 ? 12.224 -10.806 -26.508 1.00 62.03 175 GLN A CA 1
ATOM 1391 C C . GLN A 1 175 ? 11.920 -9.318 -26.399 1.00 62.03 175 GLN A C 1
ATOM 1393 O O . GLN A 1 175 ? 12.844 -8.512 -26.513 1.00 62.03 175 GLN A O 1
ATOM 1398 N N . GLY A 1 176 ? 10.640 -8.986 -26.241 1.00 72.56 176 GLY A N 1
ATOM 1399 C CA . GLY A 1 176 ? 10.193 -7.622 -25.998 1.00 72.56 176 GLY A CA 1
ATOM 1400 C C . GLY A 1 176 ? 10.544 -7.139 -24.594 1.00 72.56 176 GLY A C 1
ATOM 1401 O O . GLY A 1 176 ? 10.948 -7.909 -23.715 1.00 72.56 176 GLY A O 1
ATOM 1402 N N . GLU A 1 177 ? 10.371 -5.841 -24.393 1.00 82.12 177 GLU A N 1
ATOM 1403 C CA . GLU A 1 177 ? 10.454 -5.203 -23.088 1.00 82.12 177 GLU A CA 1
ATOM 1404 C C . GLU A 1 177 ? 9.061 -5.220 -22.454 1.00 82.12 177 GLU A C 1
ATOM 1406 O O . GLU A 1 177 ? 8.178 -4.404 -22.724 1.00 82.12 177 GLU A O 1
ATOM 1411 N N . ASP A 1 178 ? 8.833 -6.259 -21.657 1.00 92.19 178 ASP A N 1
ATOM 1412 C CA . ASP A 1 178 ? 7.509 -6.588 -21.130 1.00 92.19 178 ASP A CA 1
ATOM 1413 C C . ASP A 1 178 ? 7.413 -6.400 -19.615 1.00 92.19 178 ASP A C 1
ATOM 1415 O O . ASP A 1 178 ? 6.395 -6.747 -19.023 1.00 92.19 178 ASP A O 1
ATOM 1419 N N . CYS A 1 179 ? 8.442 -5.843 -18.970 1.00 96.19 179 CYS A N 1
ATOM 1420 C CA . CYS A 1 179 ? 8.464 -5.599 -17.531 1.00 96.19 179 CYS A CA 1
ATOM 1421 C C . CYS A 1 179 ? 8.793 -4.138 -17.218 1.00 96.19 179 CYS A C 1
ATOM 1423 O O . CYS A 1 179 ? 9.764 -3.585 -17.721 1.00 96.19 179 CYS A O 1
ATOM 1425 N N . GLY A 1 180 ? 7.993 -3.509 -16.359 1.00 96.69 180 GLY A N 1
ATOM 1426 C CA . GLY A 1 180 ? 8.145 -2.102 -16.008 1.00 96.69 180 GLY A CA 1
ATOM 1427 C C . GLY A 1 180 ? 9.145 -1.871 -14.880 1.00 96.69 180 GLY A C 1
ATOM 1428 O O . GLY A 1 180 ? 9.196 -2.589 -13.874 1.00 96.69 180 GLY A O 1
ATOM 1429 N N . THR A 1 181 ? 9.920 -0.808 -15.032 1.00 95.75 181 THR A N 1
ATOM 1430 C CA . THR A 1 181 ? 10.913 -0.340 -14.068 1.00 95.75 181 THR A CA 1
ATOM 1431 C C . THR A 1 181 ? 10.693 1.125 -13.735 1.00 95.75 181 THR A C 1
ATOM 1433 O O . THR A 1 181 ? 10.037 1.835 -14.490 1.00 95.75 181 THR A O 1
ATOM 1436 N N . MET A 1 182 ? 11.268 1.589 -12.627 1.00 95.81 182 MET A N 1
ATOM 1437 C CA . MET A 1 182 ? 11.309 3.007 -12.267 1.00 95.81 182 MET A CA 1
ATOM 1438 C C . MET A 1 182 ? 12.751 3.499 -12.139 1.00 95.81 182 MET A C 1
ATOM 1440 O O . MET A 1 182 ? 13.577 2.841 -11.501 1.00 95.81 182 MET A O 1
ATOM 1444 N N . TYR A 1 183 ? 13.040 4.677 -12.693 1.00 92.38 183 TYR A N 1
ATOM 1445 C CA . TYR A 1 183 ? 14.305 5.387 -12.510 1.00 92.38 183 TYR A CA 1
ATOM 1446 C C . TYR A 1 183 ? 14.421 6.003 -11.117 1.00 92.38 183 TYR A C 1
ATOM 1448 O O . TYR A 1 183 ? 13.459 6.545 -10.574 1.00 92.38 183 TYR A O 1
ATOM 1456 N N . TYR A 1 184 ? 15.633 6.001 -10.558 1.00 84.75 184 TYR A N 1
ATOM 1457 C CA . TYR A 1 184 ? 15.905 6.648 -9.266 1.00 84.75 184 TYR A CA 1
ATOM 1458 C C . TYR A 1 184 ? 16.902 7.822 -9.335 1.00 84.75 184 TYR A C 1
ATOM 1460 O O . TYR A 1 184 ? 16.985 8.581 -8.374 1.00 84.75 184 TYR A O 1
ATOM 1468 N N . LYS A 1 185 ? 17.656 7.996 -10.435 1.00 77.50 185 LYS A N 1
ATOM 1469 C CA . LYS A 1 185 ? 18.679 9.063 -10.597 1.00 77.50 185 LYS A CA 1
ATOM 1470 C C . LYS A 1 185 ? 18.402 9.992 -11.773 1.00 77.50 185 LYS A C 1
ATOM 1472 O O . LYS A 1 185 ? 18.241 11.193 -11.591 1.00 77.50 185 LYS A O 1
ATOM 1477 N N . VAL A 1 186 ? 18.389 9.437 -12.981 1.00 75.88 186 VAL A N 1
ATOM 1478 C CA . VAL A 1 186 ? 18.137 10.184 -14.215 1.00 75.88 186 VAL A CA 1
ATOM 1479 C C . VAL A 1 186 ? 16.627 10.151 -14.419 1.00 75.88 186 VAL A C 1
ATOM 1481 O O . VAL A 1 186 ? 16.081 9.097 -14.707 1.00 75.88 186 VAL A O 1
ATOM 1484 N N . HIS A 1 187 ? 15.962 11.270 -14.133 1.00 83.56 187 HIS A N 1
ATOM 1485 C CA . HIS A 1 187 ? 14.498 11.401 -14.048 1.00 83.56 187 HIS A CA 1
ATOM 1486 C C . HIS A 1 187 ? 13.819 10.526 -12.970 1.00 83.56 187 HIS A C 1
ATOM 1488 O O . HIS A 1 187 ? 13.043 9.621 -13.286 1.00 83.56 187 HIS A O 1
ATOM 1494 N N . PRO A 1 188 ? 14.081 10.784 -11.673 1.00 88.56 188 PRO A N 1
ATOM 1495 C CA . PRO A 1 188 ? 13.535 9.976 -10.588 1.00 88.56 188 PRO A CA 1
ATOM 1496 C C . PRO A 1 188 ? 12.009 9.864 -10.648 1.00 88.56 188 PRO A C 1
ATOM 1498 O O . PRO A 1 188 ? 11.305 10.864 -10.779 1.00 88.56 188 PRO A O 1
ATOM 1501 N N . GLY A 1 189 ? 11.505 8.641 -10.522 1.00 93.88 189 GLY A N 1
ATOM 1502 C CA . GLY A 1 189 ? 10.077 8.352 -10.542 1.00 93.88 189 GLY A CA 1
ATOM 1503 C C . GLY A 1 189 ? 9.497 8.067 -11.924 1.00 93.88 189 GLY A C 1
ATOM 1504 O O . GLY A 1 189 ? 8.378 7.558 -11.971 1.00 93.88 189 GLY A O 1
ATOM 1505 N N . GLN A 1 190 ? 10.210 8.354 -13.020 1.00 95.88 190 GLN A N 1
ATOM 1506 C CA . GLN A 1 190 ? 9.758 7.998 -14.369 1.00 95.88 190 GLN A CA 1
ATOM 1507 C C . GLN A 1 190 ? 9.967 6.513 -14.666 1.00 95.88 190 GLN A C 1
ATOM 1509 O O . GLN A 1 190 ? 10.831 5.868 -14.064 1.00 95.88 190 GLN A O 1
ATOM 1514 N N . TRP A 1 191 ? 9.147 5.961 -15.559 1.00 96.62 191 TRP A N 1
ATOM 1515 C CA . TRP A 1 191 ? 9.101 4.530 -15.848 1.00 96.62 191 TRP A CA 1
ATOM 1516 C C . TRP A 1 191 ? 9.731 4.192 -17.193 1.00 96.62 191 TRP A C 1
ATOM 1518 O O . TRP A 1 191 ? 9.697 4.999 -18.117 1.00 96.62 191 TRP A O 1
ATOM 1528 N N . ASN A 1 192 ? 10.257 2.976 -17.288 1.00 93.88 192 ASN A N 1
ATOM 1529 C CA . ASN A 1 192 ? 10.826 2.394 -18.499 1.00 93.88 192 ASN A CA 1
ATOM 1530 C C . ASN A 1 192 ? 10.373 0.940 -18.616 1.00 93.88 192 ASN A C 1
ATOM 1532 O O . ASN A 1 192 ? 10.353 0.240 -17.593 1.00 93.88 192 ASN A O 1
ATOM 1536 N N . ASP A 1 193 ? 10.023 0.480 -19.812 1.00 92.50 193 ASP A N 1
ATOM 1537 C CA . ASP A 1 193 ? 9.898 -0.947 -20.080 1.00 92.50 193 ASP A CA 1
ATOM 1538 C C . ASP A 1 193 ? 11.275 -1.564 -20.308 1.00 92.50 193 ASP A C 1
ATOM 1540 O O . ASP A 1 193 ? 12.205 -0.934 -20.785 1.00 92.50 193 ASP A O 1
ATOM 1544 N N . GLU A 1 194 ? 11.456 -2.793 -19.848 1.00 91.62 194 GLU A N 1
ATOM 1545 C CA . GLU A 1 194 ? 12.737 -3.478 -19.914 1.00 91.62 194 GLU A CA 1
ATOM 1546 C C . GLU A 1 194 ? 12.530 -4.979 -20.149 1.00 91.62 194 GLU A C 1
ATOM 1548 O O . GLU A 1 194 ? 11.510 -5.563 -19.759 1.00 91.62 194 GLU A O 1
ATOM 1553 N N . SER A 1 195 ? 13.543 -5.633 -20.726 1.00 92.12 195 SER A N 1
ATOM 1554 C CA . SER A 1 195 ? 13.643 -7.091 -20.755 1.00 92.12 195 SER A CA 1
ATOM 1555 C C . SER A 1 195 ? 13.498 -7.689 -19.353 1.00 92.12 195 SER A C 1
ATOM 1557 O O . SER A 1 195 ? 14.333 -7.496 -18.469 1.00 92.12 195 SER A O 1
ATOM 1559 N N . CYS A 1 196 ? 12.469 -8.510 -19.147 1.00 93.50 196 CYS A N 1
ATOM 1560 C CA . CYS A 1 196 ? 12.188 -9.165 -17.864 1.00 93.50 196 CYS A CA 1
ATOM 1561 C C . CYS A 1 196 ? 13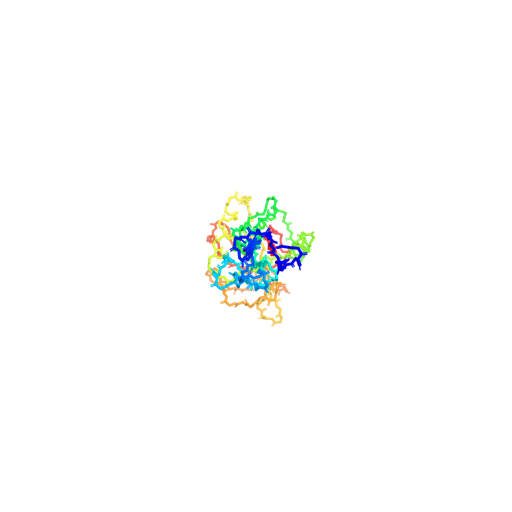.347 -10.036 -17.328 1.00 93.50 196 CYS A C 1
ATOM 1563 O O . CYS A 1 196 ? 13.346 -10.413 -16.151 1.00 93.50 196 CYS A O 1
ATOM 1565 N N . SER A 1 197 ? 14.315 -10.384 -18.184 1.00 93.06 197 SER A N 1
ATOM 1566 C CA . SER A 1 197 ? 15.516 -11.152 -17.833 1.00 93.06 197 SER A CA 1
ATOM 1567 C C . SER A 1 197 ? 16.664 -10.297 -17.273 1.00 93.06 197 SER A C 1
ATOM 1569 O O . SER A 1 197 ? 17.592 -10.840 -16.663 1.00 93.06 197 SER A O 1
ATOM 1571 N N . SER A 1 198 ? 16.591 -8.970 -17.423 1.00 91.75 198 SER A N 1
ATOM 1572 C CA . SER A 1 198 ? 17.551 -8.025 -16.854 1.00 91.75 198 SER A CA 1
ATOM 1573 C C . SER A 1 198 ? 17.607 -8.148 -15.326 1.00 91.75 198 SER A C 1
ATOM 1575 O O . SER A 1 198 ? 16.626 -8.479 -14.662 1.00 91.75 198 SER A O 1
ATOM 1577 N N . HIS A 1 199 ? 18.778 -7.905 -14.741 1.00 92.81 199 HIS A N 1
ATOM 1578 C CA . HIS A 1 199 ? 18.973 -8.022 -13.295 1.00 92.81 199 HIS A CA 1
ATOM 1579 C C . HIS A 1 199 ? 18.866 -6.649 -12.650 1.00 92.81 199 HIS A C 1
ATOM 1581 O O . HIS A 1 199 ? 19.608 -5.737 -13.007 1.00 92.81 199 HIS A O 1
ATOM 1587 N N . LYS A 1 200 ? 17.915 -6.488 -11.726 1.00 92.25 200 LYS A N 1
ATOM 1588 C CA . LYS A 1 200 ? 17.689 -5.215 -11.032 1.00 92.25 200 LYS A CA 1
ATOM 1589 C C . LYS A 1 200 ? 17.253 -5.439 -9.597 1.00 92.25 200 LYS A C 1
ATOM 1591 O O . LYS A 1 200 ? 16.640 -6.462 -9.278 1.00 92.25 200 LYS A O 1
ATOM 1596 N N . SER A 1 201 ? 17.536 -4.448 -8.757 1.00 93.88 201 SER A N 1
ATOM 1597 C CA . SER A 1 201 ? 16.841 -4.261 -7.484 1.00 93.88 201 SER A CA 1
ATOM 1598 C C . SER A 1 201 ? 15.334 -4.132 -7.719 1.00 93.88 201 SER A C 1
ATOM 1600 O O . SER A 1 201 ? 14.884 -3.874 -8.836 1.00 93.88 201 SER A O 1
ATOM 1602 N N . TYR A 1 202 ? 14.529 -4.310 -6.678 1.00 95.81 202 TYR A N 1
ATOM 1603 C CA . TYR A 1 202 ? 13.073 -4.370 -6.823 1.00 95.81 202 TYR A CA 1
ATOM 1604 C C . TYR A 1 202 ? 12.360 -3.860 -5.580 1.00 95.81 202 TYR A C 1
ATOM 1606 O O . TYR A 1 202 ? 12.896 -3.933 -4.474 1.00 95.81 202 TYR A O 1
ATOM 1614 N N . ILE A 1 203 ? 11.146 -3.337 -5.748 1.00 96.69 203 ILE A N 1
ATOM 1615 C CA . ILE A 1 203 ? 10.333 -2.864 -4.627 1.00 96.69 203 ILE A CA 1
ATOM 1616 C C . ILE A 1 203 ? 9.149 -3.799 -4.374 1.00 96.69 203 ILE A C 1
ATOM 1618 O O . ILE A 1 203 ? 8.363 -4.110 -5.269 1.00 96.69 203 ILE A O 1
ATOM 1622 N N . CYS A 1 204 ? 9.015 -4.240 -3.126 1.00 98.12 204 CYS A N 1
ATOM 1623 C CA . CYS A 1 204 ? 7.876 -5.028 -2.674 1.00 98.12 204 CYS A CA 1
ATOM 1624 C C . CYS A 1 204 ? 6.839 -4.136 -1.982 1.00 98.12 204 CYS A C 1
ATOM 1626 O O . CYS A 1 204 ? 7.214 -3.207 -1.267 1.00 98.12 204 CYS A O 1
ATOM 1628 N N . LYS A 1 205 ? 5.555 -4.470 -2.133 1.00 98.19 205 LYS A N 1
ATOM 1629 C CA . LYS A 1 205 ? 4.383 -3.833 -1.517 1.00 98.19 205 LYS A CA 1
ATOM 1630 C C . LYS A 1 205 ? 3.510 -4.887 -0.836 1.00 98.19 205 LYS A C 1
ATOM 1632 O O . LYS A 1 205 ? 3.299 -5.965 -1.389 1.00 98.19 205 LYS A O 1
ATOM 1637 N N . LYS A 1 206 ? 2.979 -4.582 0.347 1.00 96.69 206 LYS A N 1
ATOM 1638 C CA . LYS A 1 206 ? 1.954 -5.396 1.026 1.00 96.69 206 LYS A CA 1
ATOM 1639 C C . LYS A 1 206 ? 1.000 -4.533 1.846 1.00 96.69 206 LYS A C 1
ATOM 1641 O O . LYS A 1 206 ? 1.411 -3.447 2.251 1.00 96.69 206 LYS A O 1
ATOM 1646 N N . PRO A 1 207 ? -0.245 -4.967 2.098 1.00 94.12 207 PRO A N 1
ATOM 1647 C CA . PRO A 1 207 ? -1.124 -4.273 3.033 1.00 94.12 207 PRO A CA 1
ATOM 1648 C C . PRO A 1 207 ? -0.547 -4.290 4.458 1.00 94.12 207 PRO A C 1
ATOM 1650 O O . PRO A 1 207 ? 0.264 -5.158 4.797 1.00 94.12 207 PRO A O 1
ATOM 1653 N N . ILE A 1 208 ? -0.965 -3.316 5.270 1.00 90.06 208 ILE A N 1
ATOM 1654 C CA . ILE A 1 208 ? -0.647 -3.232 6.705 1.00 90.06 208 ILE A CA 1
ATOM 1655 C C . ILE A 1 208 ? -1.484 -4.202 7.552 1.00 90.06 208 ILE A C 1
ATOM 1657 O O . ILE A 1 208 ? -2.734 -4.180 7.459 1.00 90.06 208 ILE A O 1
#

Radius of gyration: 27.84 Å; chains: 1; bounding box: 67×26×84 Å

Sequence (208 aa):
CARKPCQHGRCVNQDGGYRCTCEPGWTGQNCSQDIEECARKPCQHGRCVNKDGGYICTCEPGWTGQICSQARQCQSGWGRYNNHCYKLMADEVAWLTARSRCQQHGAILASIKDSDENNFIAIAAQNKTFRWIPTFWLGLHKESEQWKWTDGSRVDYTNWAPCEPNNSKVFSVWQGEDCGTMYYKVHPGQWNDESCSSHKSYICKKPI

InterPro domains:
  IPR000152 EGF-type aspartate/asparagine hydroxylation site [PS00010] (11-22)
  IPR000152 EGF-type aspartate/asparagine hydroxylation site [PS00010] (48-59)
  IPR000742 EGF-like domain [PF00008] (1-29)
  IPR000742 EGF-like domain [PF00008] (38-65)
  IPR000742 EGF-like domain [PS00022] (20-31)
  IPR000742 EGF-like domain [PS00022] (57-68)
  IPR000742 EGF-like domain [PS01186] (20-31)
  IPR000742 EGF-like domain [PS01186] (57-68)
  IPR000742 EGF-like domain [PS50026] (1-32)
  IPR000742 EGF-like domain [PS50026] (34-69)
  IPR000742 EGF-like domain [SM00181] (1-32)
  IPR000742 EGF-like domain [SM00181] (37-69)
  IPR001304 C-type lectin-like [PF00059] (94-206)
  IPR001304 C-type lectin-like [PS50041] (81-205)
  IPR001304 C-type lectin-like [SM00034] (74-205)
  IPR001881 EGF-like calcium-binding domain [SM00179] (1-32)
  IPR001881 EGF-like calcium-binding domain [SM00179] (34-75)
  IPR016186 C-type lectin-like/link domain superfamily [G3DSA:3.10.100.10] (68-207)
  IPR016187 C-type lectin fold [SSF56436] (69-208)
  IPR018097 EGF-like calcium-binding, conserved site [PS01187] (34-57)

Organism: Branchiostoma floridae (NCBI:txid7739)

Foldseek 3Di:
DVVLQADAFDWDDDVVGIATDHDAQFDDRRRPDGDPPCVVVQADAFDWDDDRRGIAGDHDQQFDDRRRPHGDDDDPQWDDDDQKTKHWFAWWFFQVVLQVVLVVVVWGFDDDDDDVSLVVVLVVCLVDYDDPDFKAFGQWFDDPNDIAGPVRDDPPDAQADVCPPPQDCPPPVPFTQGTKIAGNPPPGSHIYRHGSGGIHITMIMDGD

pLDDT: mean 91.82, std 9.79, range [51.22, 98.5]